Protein 8P5P (pdb70)

GO terms:
  GO:0000421 autophagosome membrane (C, IDA)
  GO:0005765 lysosomal membrane (C, IDA)
  GO:0032266 phosphatidylinositol-3-phosphate binding (F, IDA)
  GO:0006914 autophagy (P, IDA)
  GO:0097352 autophagosome maturation (P, IMP)
  GO:0005515 protein binding (F, IPI)
  GO:0016236 macroautophagy (P, IMP)
  GO:1901096 regulation of autophagosome maturation (P, IMP)
  GO:0031901 early endosome membrane (C, IDA)
  GO:0016236 macroautophagy (P, IDA)

Nearest PDB structures (foldseek):
  8p5p-assembly1_A  TM=9.972E-01  e=8.995E-19  Homo sapiens
  9b8k-assembly1_A  TM=7.279E-01  e=6.181E-04  Homo sapiens
  8p5p-assembly1_A  TM=9.980E-01  e=1.252E-18  Homo sapiens
  9b8k-assembly1_A  TM=7.223E-01  e=2.534E-04  Homo sapiens
  8p5p-assembly1_A  TM=1.010E+00  e=4.997E-20  Homo sapiens

B-factor: mean 37.63, std 16.13, range [12.08, 121.09]

Sequence (306 aa):
PIRRREEAYENQRWNPMGGFCELLLSDRWGWSDVSGLQHRPLDRVALPSPHWEWESDWYVDENFGGEPTEKGGWTYAIDFPATYTKDWNSCVRRRWIRYRRYKRRREEAYENQRWNPMGGFCELLLSDRWGWSDVSGLQHRPLDRVALPSPHWEWESDWYVDENFGGEPTEKGGWTYAIDFPATYTKDWNSCVRRRWIRYRRYKPIRRREEAYENQRWNPMGGFCELLLSDRWGWSDVSGLQHRPLDRVALPSPHWEWESDWYVDENFGGEPTEKGGWTYAIDFPATYTKDWNSCVRRRWIRYRRY

Solvent-accessible surface area: 19007 Å² total

Radius of gyration: 24.12 Å; Cα contacts (8 Å, |Δi|>4): 636; chains: 3; bounding box: 84×48×49 Å

Foldseek 3Di:
DDKDKDDKKQKFFQDVPPGTDQDDPPFAHRIADLVSPGHCDPVPPDDPDPQKDWPDGKDWDQDDPHGGAPPPAKWFDLGSVGDTDSDVNTGMIMTIMIMMDGD/DDKDDKKQKFFQDPVPGTDQDDPPFAHRIGDLVSPGHCDPVVDDDPDPQKDWPDGKDWDQDDPRGGAPPPAKWFDLGSVDDTHSDVNGGMIMTIMIDMDGD/DAKDKDDKKQKWFQDPPPGTDQDDPPAAHRIADLVSPGHCDVVPDDDPDPVKDWPDRKDWDQDDPHGGAPPPAKWWDLGSVGDTHSDVRTGMIMTIMTMMDD

Structure (mmCIF, N/CA/C/O backbone):
data_8P5P
#
_entry.id   8P5P
#
_cell.length_a   75.715
_cell.length_b   75.715
_cell.length_c   122.855
_cell.angle_alpha   90.00
_cell.angle_beta   90.00
_cell.angle_gamma   120.00
#
_symmetry.space_group_name_H-M   'P 65'
#
loop_
_entity.id
_entity.type
_entity.pdbx_description
1 polymer 'Tectonin beta-propeller repeat-containing protein 1'
2 non-polymer GLYCEROL
3 water water
#
loop_
_atom_site.group_PDB
_atom_site.id
_atom_site.type_symbol
_atom_site.label_atom_id
_atom_site.label_alt_id
_atom_site.label_comp_id
_atom_site.label_asym_id
_atom_site.label_entity_id
_atom_site.label_seq_id
_atom_site.pdbx_PDB_ins_code
_atom_site.Cartn_x
_atom_site.Cartn_y
_atom_site.Cartn_z
_atom_site.occupancy
_atom_site.B_iso_or_equiv
_atom_site.auth_seq_id
_atom_site.auth_comp_id
_atom_site.auth_asym_id
_atom_site.auth_atom_id
_atom_site.pdbx_PDB_model_num
ATOM 1 N N . PRO A 1 7 ? -4.353 60.786 37.027 1.00 57.29 64 PRO A N 1
ATOM 2 C CA . PRO A 1 7 ? -4.425 61.450 35.714 1.00 51.98 64 PRO A CA 1
ATOM 3 C C . PRO A 1 7 ? -4.977 60.535 34.632 1.00 46.85 64 PRO A C 1
ATOM 4 O O . PRO A 1 7 ? -4.430 59.456 34.429 1.00 44.82 64 PRO A O 1
ATOM 15 N N . ILE A 1 8 ? -6.039 60.954 33.949 1.00 48.12 65 ILE A N 1
ATOM 16 C CA . ILE A 1 8 ? -6.652 60.148 32.895 1.00 39.63 65 ILE A CA 1
ATOM 17 C C . ILE A 1 8 ? -5.928 60.428 31.581 1.00 35.10 65 ILE A C 1
ATOM 18 O O . ILE A 1 8 ? -5.910 61.570 31.097 1.00 37.86 65 ILE A O 1
ATOM 34 N N . ARG A 1 9 ? -5.370 59.378 30.983 1.00 35.58 66 ARG A N 1
ATOM 35 C CA . ARG A 1 9 ? -4.486 59.496 29.832 1.00 37.25 66 ARG A CA 1
ATOM 36 C C . ARG A 1 9 ? -4.856 58.436 28.814 1.00 32.61 66 ARG A C 1
ATOM 37 O O . ARG A 1 9 ? -5.270 57.331 29.173 1.00 35.42 66 ARG A O 1
ATOM 58 N N . ARG A 1 10 ? -4.737 58.777 27.532 1.00 26.93 67 ARG A N 1
ATOM 59 C CA . ARG A 1 10 ? -5.108 57.870 26.426 1.00 29.19 67 ARG A CA 1
ATOM 60 C C . ARG A 1 10 ? -4.053 58.023 25.335 1.00 29.27 67 ARG A C 1
ATOM 61 O O . ARG A 1 10 ? -3.781 59.122 24.979 1.00 28.69 67 ARG A O 1
ATOM 82 N N . ARG A 1 11 ? -3.505 56.943 24.829 1.00 22.64 68 ARG A N 1
ATOM 83 C CA . ARG A 1 11 ? -2.487 56.976 23.804 1.00 27.14 68 ARG A CA 1
ATOM 84 C C . ARG A 1 11 ? -3.141 56.775 22.455 1.00 27.46 68 ARG A C 1
ATOM 85 O O . ARG A 1 11 ? -3.936 55.849 22.284 1.00 26.41 68 ARG A O 1
ATOM 106 N N . GLU A 1 12 ? -2.826 57.655 21.515 1.00 24.36 69 GLU A N 1
ATOM 107 C CA . GLU A 1 12 ? -3.243 57.510 20.130 1.00 24.01 69 GLU A CA 1
ATOM 108 C C . GLU A 1 12 ? -2.056 56.935 19.362 1.00 27.06 69 GLU A C 1
ATOM 109 O O . GLU A 1 12 ? -0.904 57.206 19.702 1.00 23.62 69 GLU A O 1
ATOM 121 N N . GLU A 1 13 ? -2.333 56.149 18.322 1.00 21.71 70 GLU A N 1
ATOM 122 C CA . GLU A 1 13 ? -1.263 55.654 17.464 1.00 25.62 70 GLU A CA 1
ATOM 123 C C . GLU A 1 13 ? -1.691 55.726 16.003 1.00 24.56 70 GLU A C 1
ATOM 124 O O . GLU A 1 13 ? -2.884 55.771 15.667 1.00 22.94 70 GLU A O 1
ATOM 136 N N . ALA A 1 14 ? -0.677 55.750 15.143 1.00 21.85 71 ALA A N 1
ATOM 137 C CA . ALA A 1 14 ? -0.830 55.855 13.699 1.00 22.91 71 ALA A CA 1
ATOM 138 C C . ALA A 1 14 ? 0.396 55.218 13.066 1.00 24.67 71 ALA A C 1
ATOM 139 O O . ALA A 1 14 ? 1.511 55.401 13.564 1.00 28.23 71 ALA A O 1
ATOM 146 N N . TYR A 1 15 ? 0.196 54.474 11.974 1.00 20.97 72 TYR A N 1
ATOM 147 C CA . TYR A 1 15 ? 1.298 53.823 11.273 1.00 20.95 72 TYR A CA 1
ATOM 148 C C . TYR A 1 15 ? 1.619 54.576 9.991 1.00 21.29 72 TYR A C 1
ATOM 149 O O . TYR A 1 15 ? 0.721 54.950 9.239 1.00 20.32 72 TYR A O 1
ATOM 167 N N . GLU A 1 16 ? 2.914 54.768 9.748 1.00 21.31 73 GLU A N 1
ATOM 168 C CA . GLU A 1 16 ? 3.455 55.274 8.495 1.00 22.16 73 GLU A CA 1
ATOM 169 C C . GLU A 1 16 ? 3.942 54.084 7.667 1.00 21.20 73 GLU A C 1
ATOM 170 O O . GLU A 1 16 ? 4.878 53.397 8.085 1.00 21.97 73 GLU A O 1
ATOM 182 N N . ASN A 1 17 ? 3.327 53.858 6.501 1.00 21.45 74 ASN A N 1
ATOM 183 C CA . ASN A 1 17 ? 3.546 52.667 5.671 1.00 24.56 74 ASN A CA 1
ATOM 184 C C 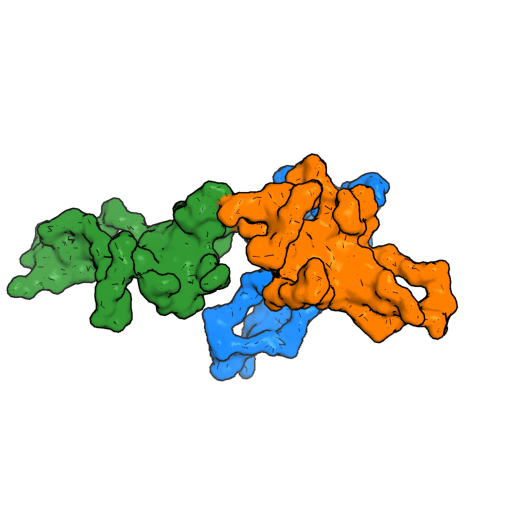. ASN A 1 17 ? 4.301 53.034 4.392 1.00 22.91 74 ASN A C 1
ATOM 185 O O . ASN A 1 17 ? 3.989 54.031 3.752 1.00 22.30 74 ASN A O 1
ATOM 196 N N . GLN A 1 18 ? 5.311 52.249 4.043 1.00 21.04 75 GLN A N 1
ATOM 197 C CA . GLN A 1 18 ? 6.120 52.483 2.851 1.00 22.16 75 GLN A CA 1
ATOM 198 C C . GLN A 1 18 ? 6.367 51.172 2.105 1.00 25.24 75 GLN A C 1
ATOM 199 O O . GLN A 1 18 ? 6.355 50.093 2.697 1.00 23.34 75 GLN A O 1
ATOM 213 N N . ARG A 1 19 ? 6.628 51.298 0.797 1.00 25.79 76 ARG A N 1
ATOM 214 C CA . ARG A 1 19 ? 6.922 50.190 -0.100 1.00 25.56 76 ARG A CA 1
ATOM 215 C C . ARG A 1 19 ? 8.180 50.533 -0.886 1.00 28.08 76 ARG A C 1
ATOM 216 O O . ARG A 1 19 ? 8.408 51.694 -1.244 1.00 27.76 76 ARG A O 1
ATOM 237 N N . TRP A 1 20 ? 8.984 49.512 -1.157 1.00 28.59 77 TRP A N 1
ATOM 238 C CA . TRP A 1 20 ? 10.211 49.691 -1.923 1.00 33.60 77 TRP A CA 1
ATOM 239 C C . TRP A 1 20 ? 9.901 49.781 -3.415 1.00 35.45 77 TRP A C 1
ATOM 240 O O . TRP A 1 20 ? 9.061 49.040 -3.951 1.00 33.63 77 TRP A O 1
ATOM 261 N N . ASN A 1 21 ? 10.626 50.679 -4.080 1.00 38.25 78 ASN A N 1
ATOM 262 C CA . ASN A 1 21 ? 10.480 51.080 -5.473 1.00 40.46 78 ASN A CA 1
ATOM 263 C C . ASN A 1 21 ? 11.899 51.213 -6.018 1.00 39.48 78 ASN A C 1
ATOM 264 O O . ASN A 1 21 ? 12.772 51.743 -5.315 1.00 39.54 78 ASN A O 1
ATOM 275 N N . PRO A 1 22 ? 12.198 50.693 -7.214 1.00 42.60 79 PRO A N 1
ATOM 276 C CA . PRO A 1 22 ? 13.587 50.760 -7.686 1.00 43.76 79 PRO A CA 1
ATOM 277 C C . PRO A 1 22 ? 14.118 52.172 -7.703 1.00 47.06 79 PRO A C 1
ATOM 278 O O . PRO A 1 22 ? 15.306 52.382 -7.462 1.00 44.92 79 PRO A O 1
ATOM 289 N N . MET A 1 23 ? 13.243 53.157 -7.902 1.00 46.08 80 MET A N 1
ATOM 290 C CA . MET A 1 23 ? 13.644 54.553 -7.978 1.00 60.37 80 MET A CA 1
ATOM 291 C C . MET A 1 23 ? 13.699 55.234 -6.613 1.00 55.18 80 MET A C 1
ATOM 292 O O . MET A 1 23 ? 14.673 55.927 -6.293 1.00 62.07 80 MET A O 1
ATOM 306 N N . GLY A 1 24 ? 12.658 55.077 -5.822 1.00 41.27 81 GLY A N 1
ATOM 307 C CA . GLY A 1 24 ? 12.573 55.766 -4.559 1.00 44.51 81 GLY A CA 1
ATOM 308 C C . GLY A 1 24 ? 13.084 55.020 -3.354 1.00 43.67 81 GLY A C 1
ATOM 309 O O . GLY A 1 24 ? 13.055 55.593 -2.268 1.00 39.04 81 GLY A O 1
ATOM 313 N N . GLY A 1 25 ? 13.573 53.785 -3.490 1.00 37.93 82 GLY A N 1
ATOM 314 C CA . GLY A 1 25 ? 13.783 53.048 -2.262 1.00 37.45 82 GLY A CA 1
ATOM 315 C C . GLY A 1 25 ? 12.458 52.835 -1.541 1.00 35.43 82 GLY A C 1
ATOM 316 O O . GLY A 1 25 ? 11.381 52.794 -2.154 1.00 34.60 82 GLY A O 1
ATOM 320 N N . PHE A 1 26 ? 12.523 52.697 -0.213 1.00 31.58 83 PHE A N 1
ATOM 321 C CA . PHE A 1 26 ? 11.302 52.671 0.584 1.00 29.22 83 PHE A CA 1
ATOM 322 C C . PHE A 1 26 ? 10.705 54.074 0.561 1.00 28.63 83 PHE A C 1
ATOM 323 O O . PHE A 1 26 ? 11.399 55.053 0.849 1.00 31.76 83 PHE A O 1
ATOM 340 N N . CYS A 1 27 ? 9.455 54.197 0.146 1.00 27.60 84 CYS A N 1
ATOM 341 C CA . CYS A 1 27 ? 8.946 55.535 -0.118 1.00 27.69 84 CYS A CA 1
ATOM 342 C C . CYS A 1 27 ? 7.433 55.480 -0.124 1.00 27.07 84 CYS A C 1
ATOM 343 O O . CYS A 1 27 ? 6.823 54.452 0.205 1.00 26.28 84 CYS A O 1
ATOM 351 N N . GLU A 1 28 ? 6.833 56.602 -0.504 1.00 29.52 85 GLU A N 1
ATOM 352 C CA . GLU A 1 28 ? 5.411 56.823 -0.311 1.00 32.29 85 GLU A CA 1
ATOM 353 C C . GLU A 1 28 ? 4.609 56.339 -1.511 1.00 33.65 85 GLU A C 1
ATOM 354 O O . GLU A 1 28 ? 3.399 56.394 -1.485 1.00 31.26 85 GLU A O 1
ATOM 393 N N . LEU A 1 30 ? 2.770 53.704 -3.286 1.00 33.96 87 LEU A N 1
ATOM 394 C CA . LEU A 1 30 ? 2.222 52.404 -2.931 1.00 32.37 87 LEU A CA 1
ATOM 395 C C . LEU A 1 30 ? 1.366 51.859 -4.064 1.00 37.51 87 LEU A C 1
ATOM 396 O O . LEU A 1 30 ? 0.978 52.586 -4.980 1.00 43.75 87 LEU A O 1
ATOM 412 N N . LEU A 1 31 ? 1.080 50.566 -3.980 1.00 30.01 88 LEU A N 1
ATOM 413 C CA . LEU A 1 31 ? 0.230 49.918 -4.963 1.00 36.48 88 LEU A CA 1
ATOM 414 C C . LEU A 1 31 ? -1.216 50.328 -4.762 1.00 34.44 88 LEU A C 1
ATOM 415 O O . LEU A 1 31 ? -1.643 50.653 -3.656 1.00 34.04 88 LEU A O 1
ATOM 431 N N . LEU A 1 32 ? -1.983 50.311 -5.851 1.00 42.52 89 LEU A N 1
ATOM 432 C CA . LEU A 1 32 ? -3.398 50.639 -5.723 1.00 41.46 89 LEU A CA 1
ATOM 433 C C . LEU A 1 32 ? -4.107 49.669 -4.786 1.00 34.41 89 LEU A C 1
ATOM 434 O O . LEU A 1 32 ? -5.074 50.047 -4.134 1.00 34.75 89 LEU A O 1
ATOM 450 N N . SER A 1 33 ? -3.614 48.442 -4.663 1.00 36.54 90 SER A N 1
ATOM 451 C CA . SER A 1 33 ? -4.173 47.472 -3.726 1.00 37.11 90 SER A CA 1
ATOM 452 C C . SER A 1 33 ? -3.721 47.657 -2.273 1.00 38.85 90 SER A C 1
ATOM 453 O O . SER A 1 33 ? -4.277 46.990 -1.393 1.00 33.46 90 SER A O 1
ATOM 461 N N . ASP A 1 34 ? -2.731 48.510 -1.996 1.00 31.28 91 ASP A N 1
ATOM 462 C CA . ASP A 1 34 ? -2.180 48.678 -0.656 1.00 24.88 91 ASP A CA 1
ATOM 463 C C . ASP A 1 34 ? -3.089 49.513 0.241 1.00 29.76 91 ASP A C 1
ATOM 464 O O . ASP A 1 34 ? -3.897 50.316 -0.228 1.00 25.74 91 ASP A O 1
ATOM 473 N N . ARG A 1 35 ? -2.878 49.363 1.552 1.00 26.56 92 ARG A N 1
ATOM 474 C CA . ARG A 1 35 ? -3.484 50.202 2.571 1.00 25.96 92 ARG A CA 1
ATOM 475 C C . ARG A 1 35 ? -3.031 51.657 2.414 1.00 24.76 92 ARG A C 1
ATOM 476 O O . ARG A 1 35 ? -2.111 51.959 1.673 1.00 21.10 92 ARG A O 1
ATOM 497 N N . TRP A 1 36 ? -3.666 52.540 3.189 1.00 22.16 93 TRP A N 1
ATOM 498 C CA . TRP A 1 36 ? -3.293 53.946 3.238 1.00 24.09 93 TRP A CA 1
ATOM 499 C C . TRP A 1 36 ? -1.834 54.113 3.650 1.00 20.99 93 TRP A C 1
ATOM 500 O O . TRP A 1 36 ? -1.315 53.356 4.470 1.00 22.95 93 TRP A O 1
ATOM 521 N N . GLY A 1 37 ? -1.192 55.162 3.114 1.00 21.06 94 GLY A N 1
ATOM 522 C CA . GLY A 1 37 ? 0.142 55.510 3.570 1.00 25.68 94 GLY A CA 1
ATOM 523 C C . GLY A 1 37 ? 0.186 55.894 5.040 1.00 23.48 94 GLY A C 1
ATOM 524 O O . GLY A 1 37 ? 1.228 55.740 5.692 1.00 21.63 94 GLY A O 1
ATOM 528 N N . TRP A 1 38 ? -0.924 56.412 5.579 1.00 20.95 95 TRP A N 1
ATOM 529 C CA . TRP A 1 38 ? -1.081 56.666 7.013 1.00 18.96 95 TRP A CA 1
ATOM 530 C C . TRP A 1 38 ? -2.323 55.931 7.503 1.00 21.66 95 TRP A C 1
ATOM 531 O O . TRP A 1 38 ? -3.429 56.277 7.096 1.00 19.24 95 TRP A O 1
ATOM 552 N N . SER A 1 39 ? -2.149 54.941 8.393 1.00 20.39 96 SER A N 1
ATOM 553 C CA . SER A 1 39 ? -3.234 54.027 8.739 1.00 17.84 96 SER A CA 1
ATOM 554 C C . SER A 1 39 ? -3.141 53.594 10.200 1.00 18.74 96 SER A C 1
ATOM 555 O O . SER A 1 39 ? -2.218 53.965 10.938 1.00 20.56 96 SER A O 1
ATOM 563 N N . ASP A 1 40 ? -4.132 52.814 10.615 1.00 20.64 97 ASP A N 1
ATOM 564 C CA . ASP A 1 40 ? -4.067 52.029 11.835 1.00 21.11 97 ASP A CA 1
ATOM 565 C C . ASP A 1 40 ? -3.231 50.783 11.584 1.00 21.16 97 ASP A C 1
ATOM 566 O O . ASP A 1 40 ? -2.683 50.585 10.497 1.00 21.67 97 ASP A O 1
ATOM 575 N N . VAL A 1 41 ? -3.152 49.912 12.596 1.00 22.23 98 VAL A N 1
ATOM 576 C CA . VAL A 1 41 ? -2.326 48.713 12.468 1.00 23.44 98 VAL A CA 1
ATOM 577 C C . VAL A 1 41 ? -2.906 47.760 11.428 1.00 24.75 98 VAL A C 1
ATOM 578 O O . VAL A 1 41 ? -2.161 47.009 10.783 1.00 25.71 98 VAL A O 1
ATOM 591 N N . SER A 1 42 ? -4.231 47.765 11.235 1.00 23.53 99 SER A N 1
ATOM 592 C CA . SER A 1 42 ? -4.839 46.888 10.240 1.00 24.59 99 SER A CA 1
ATOM 593 C C . SER A 1 42 ? -4.691 47.392 8.804 1.00 22.78 99 SER A C 1
ATOM 594 O O . SER A 1 42 ? -4.876 46.593 7.867 1.00 22.41 99 SER A O 1
ATOM 602 N N . GLY A 1 43 ? -4.417 48.688 8.617 1.00 21.35 100 GLY A N 1
ATOM 603 C CA . GLY A 1 43 ? -4.403 49.315 7.298 1.00 23.31 100 GLY A CA 1
ATOM 604 C C . GLY A 1 43 ? -5.750 49.825 6.808 1.00 27.17 100 GLY A C 1
ATOM 605 O O . GLY A 1 43 ? -5.795 50.628 5.845 1.00 25.47 100 GLY A O 1
ATOM 609 N N . LEU A 1 44 ? -6.844 49.415 7.459 1.00 24.57 101 LEU A N 1
ATOM 610 C CA . LEU A 1 44 ? -8.189 49.715 6.975 1.00 29.66 101 LEU A CA 1
ATOM 611 C C . LEU A 1 44 ? -8.630 51.149 7.289 1.00 28.82 101 LEU A C 1
ATOM 612 O O . LEU A 1 44 ? -9.481 51.706 6.578 1.00 30.74 101 LEU A O 1
ATOM 628 N N . GLN A 1 45 ? -8.089 51.749 8.341 1.00 24.97 102 GLN A N 1
ATOM 629 C CA . GLN A 1 45 ? -8.494 53.080 8.795 1.00 22.40 102 GLN A CA 1
ATOM 630 C C . GLN A 1 45 ? -7.461 54.118 8.376 1.00 23.27 102 GLN A C 1
ATOM 631 O O . GLN A 1 45 ? -6.262 53.904 8.551 1.00 20.52 102 GLN A O 1
ATOM 645 N N . HIS A 1 46 ? -7.925 55.250 7.850 1.00 23.50 103 HIS A N 1
ATOM 646 C CA . HIS A 1 46 ? -7.013 56.311 7.441 1.00 27.39 103 HIS A CA 1
ATOM 647 C C . HIS A 1 46 ? -6.641 57.140 8.658 1.00 22.13 103 HIS A C 1
ATOM 648 O O . HIS A 1 46 ? -7.522 57.595 9.387 1.00 25.33 103 HIS A O 1
ATOM 663 N N . ARG A 1 47 ? -5.335 57.339 8.892 1.00 21.12 104 ARG A N 1
ATOM 664 C CA . ARG A 1 47 ? -4.865 58.009 10.110 1.00 22.26 104 ARG A CA 1
ATOM 665 C C . ARG A 1 47 ? -3.770 59.028 9.828 1.00 20.87 104 ARG A C 1
ATOM 666 O O . ARG A 1 47 ? -2.668 58.961 10.388 1.00 20.85 104 ARG A O 1
ATOM 687 N N . PRO A 1 48 ? -4.050 60.010 8.988 1.00 24.51 105 PRO A N 1
ATOM 688 C CA . PRO A 1 48 ? -3.130 61.142 8.869 1.00 29.84 105 PRO A CA 1
ATOM 689 C C . PRO A 1 48 ? -2.988 61.842 10.216 1.00 27.58 105 PRO A C 1
ATOM 690 O O . PRO A 1 48 ? -3.978 62.100 10.894 1.00 30.47 105 PRO A O 1
ATOM 701 N N . LEU A 1 49 ? -1.730 62.107 10.611 1.00 25.70 106 LEU A N 1
ATOM 702 C CA . LEU A 1 49 ? -1.433 62.571 11.965 1.00 27.33 106 LEU A CA 1
ATOM 703 C C . LEU A 1 49 ? -2.167 63.869 12.299 1.00 33.40 106 LEU A C 1
ATOM 704 O O . LEU A 1 49 ? -2.731 64.015 13.389 1.00 28.22 106 LEU A O 1
ATOM 720 N N . ASP A 1 50 ? -2.111 64.839 11.388 1.00 25.15 107 ASP A N 1
ATOM 721 C CA . ASP A 1 50 ? -2.689 66.166 11.620 1.00 32.65 107 ASP A CA 1
ATOM 722 C C . ASP A 1 50 ? -4.210 66.153 11.720 1.00 36.87 107 ASP A C 1
ATOM 723 O O . ASP A 1 50 ? -4.811 67.195 12.031 1.00 34.84 107 ASP A O 1
ATOM 732 N N . ARG A 1 51 ? -4.860 65.022 11.465 1.00 31.78 108 ARG A N 1
ATOM 733 C CA . ARG A 1 51 ? -6.314 64.976 11.508 1.00 33.31 108 ARG A CA 1
ATOM 734 C C . ARG A 1 51 ? -6.857 64.095 12.624 1.00 34.77 108 ARG A C 1
ATOM 735 O O . ARG A 1 51 ? -8.082 63.958 12.747 1.00 32.41 108 ARG A O 1
ATOM 756 N N . VAL A 1 52 ? -5.995 63.496 13.446 1.00 24.03 109 VAL A N 1
ATOM 757 C CA . VAL A 1 52 ? -6.458 62.846 14.669 1.00 24.22 109 VAL A CA 1
ATOM 758 C C . VAL A 1 52 ? -6.829 63.939 15.664 1.00 28.25 109 VAL A C 1
ATOM 759 O O . VAL A 1 52 ? -5.953 64.631 16.187 1.00 24.25 109 VAL A O 1
ATOM 772 N N . ALA A 1 53 ? -8.118 64.089 15.940 1.00 24.66 110 ALA A N 1
ATOM 773 C CA . ALA A 1 53 ? -8.577 65.189 16.772 1.00 28.58 110 ALA A CA 1
ATOM 774 C C . ALA A 1 53 ? -8.672 64.780 18.233 1.00 25.52 110 ALA A C 1
ATOM 775 O O . ALA A 1 53 ? -8.850 63.611 18.563 1.00 32.09 110 ALA A O 1
ATOM 782 N N . LEU A 1 54 ? -8.597 65.777 19.109 1.00 24.56 111 LEU A N 1
ATOM 783 C CA . LEU A 1 54 ? -8.967 65.575 20.494 1.00 26.95 111 LEU A CA 1
ATOM 784 C C . LEU A 1 54 ? -10.477 65.347 20.582 1.00 29.80 111 LEU A C 1
ATOM 785 O O . LEU A 1 54 ? -11.241 65.955 19.815 1.00 31.34 111 LEU A O 1
ATOM 801 N N . PRO A 1 55 ? -10.943 64.457 21.473 1.00 28.78 112 PRO A N 1
ATOM 802 C CA . PRO A 1 55 ? -12.403 64.232 21.569 1.00 30.36 112 PRO A CA 1
ATOM 803 C C . PRO A 1 55 ? -13.192 65.477 21.911 1.00 34.84 112 PRO A C 1
ATOM 804 O O . PRO A 1 55 ? -14.366 65.582 21.522 1.00 34.48 112 PRO A O 1
ATOM 815 N N . SER A 1 56 ? -12.609 66.391 22.681 1.00 27.62 113 SER A N 1
ATOM 816 C CA . SER A 1 56 ? -13.297 67.571 23.183 1.00 29.57 113 SER A CA 1
ATOM 817 C C . SER A 1 56 ? -12.257 68.557 23.686 1.00 29.76 113 SER A C 1
ATOM 818 O O . SER A 1 56 ? -11.077 68.205 23.825 1.00 29.04 113 SER A O 1
ATOM 826 N N . PRO A 1 57 ? -12.661 69.797 23.986 1.00 37.07 114 PRO A N 1
ATOM 827 C CA . PRO A 1 57 ? -11.731 70.774 24.576 1.00 37.57 114 PRO A CA 1
ATOM 828 C C . PRO A 1 57 ? -11.274 70.438 25.990 1.00 39.16 114 PRO A C 1
ATOM 829 O O . PRO A 1 57 ? -10.436 71.163 26.542 1.00 36.01 114 PRO A O 1
ATOM 840 N N . HIS A 1 58 ? -11.800 69.380 26.608 1.00 34.00 115 HIS A N 1
ATOM 841 C CA . HIS A 1 58 ? -11.313 68.958 27.917 1.00 41.54 115 HIS A CA 1
ATOM 842 C C . HIS A 1 58 ? -10.054 68.114 27.828 1.00 37.70 115 HIS A C 1
ATOM 843 O O . HIS A 1 58 ? -9.481 67.762 28.867 1.00 42.45 115 HIS A O 1
ATOM 857 N N . TRP A 1 59 ? -9.622 67.785 26.622 1.00 31.44 116 TRP A N 1
ATOM 858 C CA . TRP A 1 59 ? -8.387 67.044 26.408 1.00 27.87 116 TRP A CA 1
ATOM 859 C C . TRP A 1 59 ? -7.312 67.986 25.885 1.00 32.49 116 TRP A C 1
ATOM 860 O O . TRP A 1 59 ? -7.608 68.987 25.230 1.00 28.19 116 TRP A O 1
ATOM 881 N N . GLU A 1 60 ? -6.063 67.659 26.184 1.00 27.54 117 GLU A N 1
ATOM 882 C CA . GLU A 1 60 ? -4.922 68.326 25.568 1.00 27.13 117 GLU A CA 1
ATOM 883 C C . GLU A 1 60 ? -3.858 67.275 25.268 1.00 26.02 117 GLU A C 1
ATOM 884 O O . GLU A 1 60 ? -3.808 66.212 25.890 1.00 26.11 117 GLU A O 1
ATOM 896 N N . TRP A 1 61 ? -3.013 67.572 24.292 1.00 26.89 118 TRP A N 1
ATOM 897 C CA . TRP A 1 61 ? -1.913 66.690 23.956 1.00 24.46 118 TRP A CA 1
ATOM 898 C C . TRP A 1 61 ? -0.760 66.897 24.924 1.00 26.59 118 TRP A C 1
ATOM 899 O O . TRP A 1 61 ? -0.460 68.037 25.313 1.00 27.16 118 TRP A O 1
ATOM 920 N N . GLU A 1 62 ? -0.075 65.794 25.277 1.00 26.47 119 GLU A N 1
ATOM 921 C CA . GLU A 1 62 ? 1.096 65.886 26.145 1.00 30.06 119 GLU A CA 1
ATOM 922 C C . GLU A 1 62 ? 2.366 66.248 25.393 1.00 27.66 119 GLU A C 1
ATOM 923 O O . GLU A 1 62 ? 3.323 66.687 26.017 1.00 30.43 119 GLU A O 1
ATOM 935 N N . SER A 1 63 ? 2.398 66.087 24.083 1.00 27.97 120 SER A N 1
ATOM 936 C CA . SER A 1 63 ? 3.576 66.399 23.283 1.00 28.00 120 SER A CA 1
ATOM 937 C C . SER A 1 63 ? 3.125 66.358 21.832 1.00 28.84 120 SER A C 1
ATOM 938 O O . SER A 1 63 ? 1.955 66.091 21.541 1.00 26.06 120 SER A O 1
ATOM 946 N N . ASP A 1 64 ? 4.059 66.600 20.917 1.00 26.96 121 ASP A N 1
ATOM 947 C CA . ASP A 1 64 ? 3.786 66.266 19.529 1.00 26.33 121 ASP A CA 1
ATOM 948 C C . ASP A 1 64 ? 3.909 64.754 19.313 1.00 27.26 121 ASP A C 1
ATOM 949 O O . ASP A 1 64 ? 4.411 64.014 20.162 1.00 22.98 121 ASP A O 1
ATOM 958 N N . TRP A 1 65 ? 3.426 64.293 18.158 1.00 24.65 122 TRP A N 1
ATOM 959 C CA . TRP A 1 65 ? 3.646 62.906 17.744 1.00 22.90 122 TRP A CA 1
ATOM 960 C C . TRP A 1 65 ? 5.118 62.523 17.812 1.00 23.15 122 TRP A C 1
ATOM 961 O O . TRP A 1 65 ? 5.989 63.332 17.503 1.00 22.87 122 TRP A O 1
ATOM 982 N N . TYR A 1 66 ? 5.402 61.270 18.173 1.00 21.55 123 TYR A N 1
ATOM 983 C CA . TYR A 1 66 ? 6.777 60.779 18.116 1.00 24.35 123 TYR A CA 1
ATOM 984 C C . TYR A 1 66 ? 6.773 59.288 17.791 1.00 24.10 123 TYR A C 1
ATOM 985 O O . TYR A 1 66 ? 5.807 58.581 18.066 1.00 23.12 123 TYR A O 1
ATOM 1003 N N . VAL A 1 67 ? 7.875 58.795 17.236 1.00 27.05 124 VAL A N 1
ATOM 1004 C CA . VAL A 1 67 ? 7.938 57.372 16.883 1.00 25.90 124 VAL A CA 1
ATOM 1005 C C . VAL A 1 67 ? 8.141 56.511 18.124 1.00 37.84 124 VAL A C 1
ATOM 1006 O O . VAL A 1 67 ? 9.022 56.775 18.949 1.00 32.47 124 VAL A O 1
ATOM 1019 N N . ASP A 1 68 ? 7.334 55.455 18.241 1.00 25.52 125 ASP A N 1
ATOM 1020 C CA . ASP A 1 68 ? 7.530 54.397 19.235 1.00 29.90 125 ASP A CA 1
ATOM 1021 C C . ASP A 1 68 ? 8.598 53.446 18.703 1.00 32.50 125 ASP A C 1
ATOM 1022 O O . ASP A 1 68 ? 8.324 52.597 17.856 1.00 28.86 125 ASP A O 1
ATOM 1031 N N . GLU A 1 69 ? 9.829 53.581 19.198 1.00 29.71 126 GLU A N 1
ATOM 1032 C CA . GLU A 1 69 ? 10.934 52.761 18.714 1.00 39.53 126 GLU A CA 1
ATOM 1033 C C . GLU A 1 69 ? 10.967 51.424 19.435 1.00 33.69 126 GLU A C 1
ATOM 1034 O O . GLU A 1 69 ? 11.994 50.991 19.954 1.00 37.05 126 GLU A O 1
ATOM 1046 N N . ASN A 1 70 ? 9.835 50.752 19.444 1.00 40.46 127 ASN A N 1
ATOM 1047 C CA . ASN A 1 70 ? 9.719 49.470 20.104 1.00 45.18 127 ASN A CA 1
ATOM 1048 C C . ASN A 1 70 ? 8.860 48.568 19.252 1.00 37.66 127 ASN A C 1
ATOM 1049 O O . ASN A 1 70 ? 7.936 49.023 18.568 1.00 34.99 127 ASN A O 1
ATOM 1060 N N . PHE A 1 71 ? 9.183 47.288 19.307 1.00 37.88 128 PHE A N 1
ATOM 1061 C CA . PHE A 1 71 ? 8.476 46.284 18.525 1.00 41.27 128 PHE A CA 1
ATOM 1062 C C . PHE A 1 71 ? 8.702 44.937 19.188 1.00 41.07 128 PHE A C 1
ATOM 1063 O O . PHE A 1 71 ? 9.854 44.532 19.405 1.00 45.73 128 PHE A O 1
ATOM 1080 N N . GLY A 1 72 ? 7.607 44.273 19.542 1.00 41.93 129 GLY A N 1
ATOM 1081 C CA . GLY A 1 72 ? 7.678 42.954 20.150 1.00 45.12 129 GLY A CA 1
ATOM 1082 C C . GLY A 1 72 ? 8.367 42.931 21.496 1.00 45.83 129 GLY A C 1
ATOM 1083 O O . GLY A 1 72 ? 9.075 41.970 21.809 1.00 49.65 129 GLY A O 1
ATOM 1087 N N . GLY A 1 73 ? 8.182 43.967 22.305 1.00 49.45 130 GLY A N 1
ATOM 1088 C CA . GLY A 1 73 ? 8.758 43.926 23.630 1.00 52.01 130 GLY A CA 1
ATOM 1089 C C . GLY A 1 73 ? 10.235 44.199 23.671 1.00 53.12 130 GLY A C 1
ATOM 1090 O O . GLY A 1 73 ? 10.875 43.921 24.692 1.00 64.65 130 GLY A O 1
ATOM 1094 N N . GLU A 1 74 ? 10.798 44.742 22.590 1.00 50.94 131 GLU A N 1
ATOM 1095 C CA . GLU A 1 74 ? 12.195 45.134 22.536 1.00 48.17 131 GLU A CA 1
ATOM 1096 C C . GLU A 1 74 ? 12.355 46.373 21.679 1.00 42.23 131 GLU A C 1
ATOM 1097 O O . GLU A 1 74 ? 11.539 46.628 20.781 1.00 45.46 131 GLU A O 1
ATOM 1109 N N . PRO A 1 75 ? 13.398 47.165 21.910 1.00 44.72 132 PRO A N 1
ATOM 1110 C CA . PRO A 1 75 ? 13.672 48.314 21.052 1.00 46.90 132 PRO A CA 1
ATOM 1111 C C . PRO A 1 75 ? 13.732 47.910 19.584 1.00 52.63 132 PRO A C 1
ATOM 1112 O O . PRO A 1 75 ? 14.091 46.780 19.246 1.00 41.58 132 PRO A O 1
ATOM 1123 N N . THR A 1 76 ? 13.390 48.857 18.710 1.00 40.29 133 THR A N 1
ATOM 1124 C CA . THR A 1 76 ? 13.662 48.735 17.289 1.00 39.32 133 THR A CA 1
ATOM 1125 C C . THR A 1 76 ? 15.075 49.251 16.998 1.00 41.42 133 THR A C 1
ATOM 1126 O O . THR A 1 76 ? 15.801 49.696 17.888 1.00 40.89 133 THR A O 1
ATOM 1137 N N . GLU A 1 77 ? 15.458 49.230 15.728 1.00 42.10 134 GLU A N 1
ATOM 1138 C CA . GLU A 1 77 ? 16.583 50.048 15.300 1.00 46.93 134 GLU A CA 1
ATOM 1139 C C . GLU A 1 77 ? 16.158 51.522 15.311 1.00 46.34 134 GLU A C 1
ATOM 1140 O O . GLU A 1 77 ? 14.958 51.861 15.374 1.00 41.84 134 GLU A O 1
ATOM 1152 N N . LYS A 1 78 ? 17.145 52.410 15.234 1.00 41.90 135 LYS A N 1
ATOM 1153 C CA . LYS A 1 78 ? 16.833 53.833 15.109 1.00 49.22 135 LYS A CA 1
ATOM 1154 C C . LYS A 1 78 ? 15.923 54.056 13.908 1.00 41.28 135 LYS A C 1
ATOM 1155 O O . LYS A 1 78 ? 16.127 53.467 12.841 1.00 38.09 135 LYS A O 1
ATOM 1174 N N . GLY A 1 79 ? 14.916 54.922 14.090 1.00 33.65 136 GLY A N 1
ATOM 1175 C CA . GLY A 1 79 ? 13.907 55.197 13.097 1.00 32.66 136 GLY A CA 1
ATOM 1176 C C . GLY A 1 79 ? 12.599 54.480 13.352 1.00 30.70 136 GLY A C 1
ATOM 1177 O O . GLY A 1 79 ? 11.560 54.921 12.868 1.00 28.16 136 GLY A O 1
ATOM 1181 N N . GLY A 1 80 ? 12.638 53.358 14.074 1.00 37.50 137 GLY A N 1
ATOM 1182 C CA . GLY A 1 80 ? 11.428 52.669 14.461 1.00 32.19 137 GLY A CA 1
ATOM 1183 C C . GLY A 1 80 ? 10.806 51.799 13.393 1.00 29.35 137 GLY A C 1
ATOM 1184 O O . GLY A 1 80 ? 9.703 51.287 13.621 1.00 26.13 137 GLY A O 1
ATOM 1188 N N . TRP A 1 81 ? 11.487 51.587 12.255 1.00 26.49 138 TRP A N 1
ATOM 1189 C CA . TRP A 1 81 ? 10.923 50.792 11.163 1.00 28.69 138 TRP A CA 1
ATOM 1190 C C . TRP A 1 81 ? 10.938 49.293 11.464 1.00 31.52 138 TRP A C 1
ATOM 1191 O O . TRP A 1 81 ? 11.847 48.769 12.111 1.00 28.22 138 TRP A O 1
ATOM 1212 N N . THR A 1 82 ? 9.923 48.604 10.951 1.00 25.47 139 THR A N 1
ATOM 1213 C CA . THR A 1 82 ? 9.899 47.159 10.892 1.00 29.67 139 THR A CA 1
ATOM 1214 C C . THR A 1 82 ? 9.546 46.763 9.462 1.00 30.19 139 THR A C 1
ATOM 1215 O O . THR A 1 82 ? 8.837 47.495 8.757 1.00 27.49 139 THR A O 1
ATOM 1226 N N . TYR A 1 83 ? 10.070 45.602 9.046 1.00 28.91 140 TYR A N 1
ATOM 1227 C CA . TYR A 1 83 ? 10.143 45.201 7.653 1.00 28.36 140 TYR A CA 1
ATOM 1228 C C . TYR A 1 83 ? 9.376 43.910 7.418 1.00 28.87 140 TYR A C 1
ATOM 1229 O O . TYR A 1 83 ? 9.352 43.015 8.270 1.00 29.97 140 TYR A O 1
ATOM 1247 N N . ALA A 1 84 ? 8.821 43.798 6.221 1.00 28.47 141 ALA A N 1
ATOM 1248 C CA . ALA A 1 84 ? 8.044 42.617 5.883 1.00 35.46 141 ALA A CA 1
ATOM 1249 C C . ALA A 1 84 ? 8.018 42.429 4.374 1.00 32.51 141 ALA A C 1
ATOM 1250 O O . ALA A 1 84 ? 8.291 43.351 3.605 1.00 33.93 141 ALA A O 1
ATOM 1257 N N . ILE A 1 85 ? 7.638 41.217 3.969 1.00 33.80 142 ILE A N 1
ATOM 1258 C CA . ILE A 1 85 ? 7.482 40.886 2.554 1.00 33.16 142 ILE A CA 1
ATOM 1259 C C . ILE A 1 85 ? 6.300 41.638 1.940 1.00 30.74 142 ILE A C 1
ATOM 1260 O O . ILE A 1 85 ? 6.358 42.066 0.782 1.00 31.86 142 ILE A O 1
ATOM 1276 N N . ASP A 1 86 ? 5.218 41.811 2.704 1.00 28.84 143 ASP A N 1
ATOM 1277 C CA . ASP A 1 86 ? 4.022 42.536 2.284 1.00 27.92 143 ASP A CA 1
ATOM 1278 C C . ASP A 1 86 ? 3.337 43.001 3.561 1.00 27.53 143 ASP A C 1
ATOM 1279 O O . ASP A 1 86 ? 3.635 42.503 4.649 1.00 28.01 143 ASP A O 1
ATOM 1288 N N . PHE A 1 87 ? 2.442 43.985 3.440 1.00 27.46 144 PHE A N 1
ATOM 1289 C CA . PHE A 1 87 ? 1.920 44.619 4.652 1.00 24.83 144 PHE A CA 1
ATOM 1290 C C . PHE A 1 87 ? 1.219 43.643 5.593 1.00 26.46 144 PHE A C 1
ATOM 1291 O O . PHE A 1 87 ? 1.314 43.838 6.818 1.00 29.81 144 PHE A O 1
ATOM 1308 N N . PRO A 1 88 ? 0.522 42.613 5.118 1.00 32.64 145 PRO A N 1
ATOM 1309 C CA . PRO A 1 88 ? -0.134 41.675 6.035 1.00 31.54 145 PRO A CA 1
ATOM 1310 C C . PRO A 1 88 ? 0.782 40.630 6.645 1.00 34.57 145 PRO A C 1
ATOM 1311 O O . PRO A 1 88 ? 0.293 39.786 7.415 1.00 39.82 145 PRO A O 1
ATOM 1322 N N . ALA A 1 89 ? 2.070 40.608 6.296 1.00 37.24 146 ALA A N 1
ATOM 1323 C CA . ALA A 1 89 ? 2.935 39.498 6.658 1.00 34.64 146 ALA A CA 1
ATOM 1324 C C . ALA A 1 89 ? 3.605 39.785 8.004 1.00 30.92 146 ALA A C 1
ATOM 1325 O O . ALA A 1 89 ? 3.104 40.581 8.800 1.00 37.02 146 ALA A O 1
ATOM 1332 N N . THR A 1 90 ? 4.716 39.106 8.285 1.00 36.12 147 THR A N 1
ATOM 1333 C CA . THR A 1 90 ? 5.361 39.169 9.590 1.00 39.86 147 THR A CA 1
ATOM 1334 C C . THR A 1 90 ? 6.493 40.188 9.570 1.00 35.06 147 THR A C 1
ATOM 1335 O O . THR A 1 90 ? 7.320 40.200 8.651 1.00 35.87 147 THR A O 1
ATOM 1346 N N . TYR A 1 91 ? 6.558 41.001 10.615 1.00 32.92 148 TYR A N 1
ATOM 1347 C CA . TYR A 1 91 ? 7.490 42.120 10.660 1.00 33.95 148 TYR A CA 1
ATOM 1348 C C . TYR A 1 91 ? 8.702 41.801 11.535 1.00 39.71 148 TYR A C 1
ATOM 1349 O O . TYR A 1 91 ? 8.599 41.092 12.536 1.00 33.38 148 TYR A O 1
ATOM 1367 N N . THR A 1 92 ? 9.855 42.351 11.141 1.00 35.71 149 THR A N 1
ATOM 1368 C CA . THR A 1 92 ? 11.082 42.297 11.919 1.00 34.15 149 THR A CA 1
ATOM 1369 C C . THR A 1 92 ? 11.733 43.682 12.007 1.00 33.32 149 THR A C 1
ATOM 1370 O O . THR A 1 92 ? 11.522 44.560 11.166 1.00 31.45 149 THR A O 1
ATOM 1381 N N . LYS A 1 93 ? 12.537 43.885 13.046 1.00 39.63 150 LYS A N 1
ATOM 1382 C CA . LYS A 1 93 ? 13.233 45.166 13.153 1.00 40.35 150 LYS A CA 1
ATOM 1383 C C . LYS A 1 93 ? 14.307 45.319 12.082 1.00 40.23 150 LYS A C 1
ATOM 1384 O O . LYS A 1 93 ? 14.755 46.448 11.827 1.00 34.69 150 LYS A O 1
ATOM 1403 N N . ASP A 1 94 ? 14.726 44.216 11.456 1.00 36.91 151 ASP A N 1
ATOM 1404 C CA . ASP A 1 94 ? 15.775 44.257 10.458 1.00 38.33 151 ASP A CA 1
ATOM 1405 C C . ASP A 1 94 ? 15.191 43.980 9.070 1.00 37.55 151 ASP A C 1
ATOM 1406 O O . ASP A 1 94 ? 14.260 43.188 8.921 1.00 37.70 151 ASP A O 1
ATOM 1469 N N . TRP A 1 97 ? 16.231 40.053 3.160 1.00 44.08 154 TRP A N 1
ATOM 1470 C CA . TRP A 1 97 ? 16.560 40.098 1.739 1.00 45.00 154 TRP A CA 1
ATOM 1471 C C . TRP A 1 97 ? 15.309 40.241 0.852 1.00 43.01 154 TRP A C 1
ATOM 1472 O O . TRP A 1 97 ? 15.378 40.772 -0.258 1.00 43.01 154 TRP A O 1
ATOM 1493 N N . ASN A 1 98 ? 14.167 39.774 1.353 1.00 41.62 155 ASN A N 1
ATOM 1494 C CA . ASN A 1 98 ? 12.923 39.764 0.600 1.00 40.15 155 ASN A CA 1
ATOM 1495 C C . ASN A 1 98 ? 11.892 40.761 1.150 1.00 40.95 155 ASN A C 1
ATOM 1496 O O . ASN A 1 98 ? 10.707 40.675 0.811 1.00 38.25 155 ASN A O 1
ATOM 1507 N N . SER A 1 99 ? 12.318 41.723 1.971 1.00 37.71 156 SER A N 1
ATOM 1508 C CA . SER A 1 99 ? 11.394 42.740 2.481 1.00 35.69 156 SER A CA 1
ATOM 1509 C C . SER A 1 99 ? 11.050 43.741 1.384 1.00 37.50 156 SER A C 1
ATOM 1510 O O . SER A 1 99 ? 11.950 44.370 0.821 1.00 39.61 156 SER A O 1
ATOM 1518 N N . CYS A 1 100 ? 9.749 43.919 1.095 1.00 32.62 157 CYS A N 1
ATOM 1519 C CA . CYS A 1 100 ? 9.302 44.899 0.108 1.00 31.57 157 CYS A CA 1
ATOM 1520 C C . CYS A 1 100 ? 8.532 46.058 0.711 1.00 30.26 157 CYS A C 1
ATOM 1521 O O . CYS A 1 100 ? 8.217 47.012 -0.015 1.00 27.98 157 CYS A O 1
ATOM 1529 N N . VAL A 1 101 ? 8.225 46.005 2.007 1.00 27.24 158 VAL A N 1
ATOM 1530 C CA . VAL A 1 101 ? 7.497 47.055 2.692 1.00 28.57 158 VAL A CA 1
ATOM 1531 C C . VAL A 1 101 ? 8.145 47.286 4.048 1.00 27.01 158 VAL A C 1
ATOM 1532 O O . VAL A 1 101 ? 8.989 46.518 4.503 1.00 29.36 158 VAL A O 1
ATOM 1545 N N . ARG A 1 102 ? 7.737 48.382 4.679 1.00 25.72 159 ARG A N 1
ATOM 1546 C CA . ARG A 1 102 ? 8.131 48.707 6.040 1.00 23.60 159 ARG A CA 1
ATOM 1547 C C . ARG A 1 102 ? 7.095 49.670 6.592 1.00 24.84 159 ARG A C 1
ATOM 1548 O O . ARG A 1 102 ? 6.344 50.294 5.836 1.00 21.68 159 ARG A O 1
ATOM 1569 N N . ARG A 1 103 ? 7.012 49.724 7.925 1.00 25.45 160 ARG A N 1
ATOM 1570 C CA . ARG A 1 103 ? 6.130 50.652 8.611 1.00 24.02 160 ARG A CA 1
ATOM 1571 C C . ARG A 1 103 ? 6.719 51.010 9.970 1.00 24.73 160 ARG A C 1
ATOM 1572 O O . ARG A 1 103 ? 7.558 50.295 10.513 1.00 26.04 160 ARG A O 1
ATOM 1593 N N . ARG A 1 104 ? 6.266 52.126 10.519 1.00 19.75 161 ARG A N 1
ATOM 1594 C CA . ARG A 1 104 ? 6.648 52.495 11.879 1.00 21.35 161 ARG A CA 1
ATOM 1595 C C . ARG A 1 104 ? 5.461 53.112 12.576 1.00 24.13 161 ARG A C 1
ATOM 1596 O O . ARG A 1 104 ? 4.561 53.625 11.932 1.00 21.39 161 ARG A O 1
ATOM 1643 N N . TRP A 1 106 ? 3.736 55.737 14.991 1.00 22.92 163 TRP A N 1
ATOM 1644 C CA . TRP A 1 106 ? 3.758 57.034 15.672 1.00 23.94 163 TRP A CA 1
ATOM 1645 C C . TRP A 1 106 ? 2.755 57.033 16.829 1.00 26.16 163 TRP A C 1
ATOM 1646 O O . TRP A 1 106 ? 1.655 56.441 16.706 1.00 20.63 163 TRP A O 1
ATOM 1667 N N . ILE A 1 107 ? 3.138 57.656 17.961 1.00 22.99 164 ILE A N 1
ATOM 1668 C CA . ILE A 1 107 ? 2.273 57.724 19.129 1.00 23.22 164 ILE A CA 1
ATOM 1669 C C . ILE A 1 107 ? 2.200 59.150 19.690 1.00 23.02 164 ILE A C 1
ATOM 1670 O O . ILE A 1 107 ? 3.084 59.993 19.485 1.00 21.61 164 ILE A O 1
ATOM 1686 N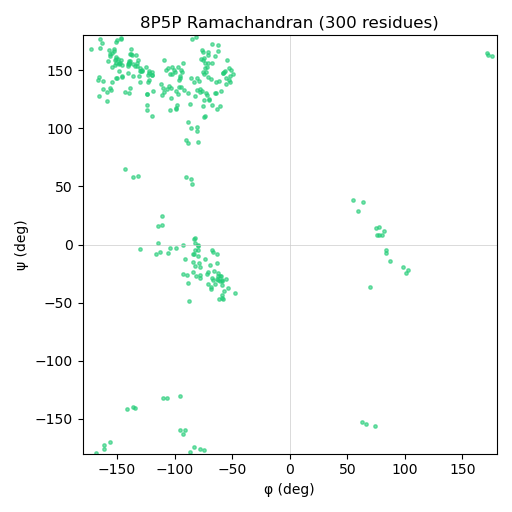 N . ARG A 1 108 ? 1.114 59.378 20.439 1.00 19.37 165 ARG A N 1
ATOM 1687 C CA . ARG A 1 108 ? 0.841 60.647 21.082 1.00 20.42 165 ARG A CA 1
ATOM 1688 C C . ARG A 1 108 ? -0.131 60.416 22.224 1.00 26.04 165 ARG A C 1
ATOM 1689 O O . ARG A 1 108 ? -1.173 59.788 22.021 1.00 26.93 165 ARG A O 1
ATOM 1710 N N . TYR A 1 109 ? 0.186 60.952 23.408 1.00 22.17 166 TYR A N 1
ATOM 1711 C CA . TYR A 1 109 ? -0.723 60.886 24.546 1.00 22.43 166 TYR A CA 1
ATOM 1712 C C . TYR A 1 109 ? -1.563 62.159 24.678 1.00 25.96 166 TYR A C 1
ATOM 1713 O O . TYR A 1 109 ? -1.086 63.270 24.419 1.00 26.19 166 TYR A O 1
ATOM 1731 N N . ARG A 1 110 ? -2.830 61.978 25.054 1.00 24.70 167 ARG A N 1
ATOM 1732 C CA . ARG A 1 110 ? -3.709 63.063 25.447 1.00 26.49 167 ARG A CA 1
ATOM 1733 C C . ARG A 1 110 ? -4.164 62.838 26.886 1.00 31.28 167 ARG A C 1
ATOM 1734 O O . ARG A 1 110 ? -4.349 61.703 27.339 1.00 31.12 167 ARG A O 1
ATOM 1755 N N . ARG A 1 111 ? -4.332 63.947 27.595 1.00 29.95 168 ARG A N 1
ATOM 1756 C CA . ARG A 1 111 ? -4.657 63.968 29.010 1.00 33.32 168 ARG A CA 1
ATOM 1757 C C . ARG A 1 111 ? -5.934 64.75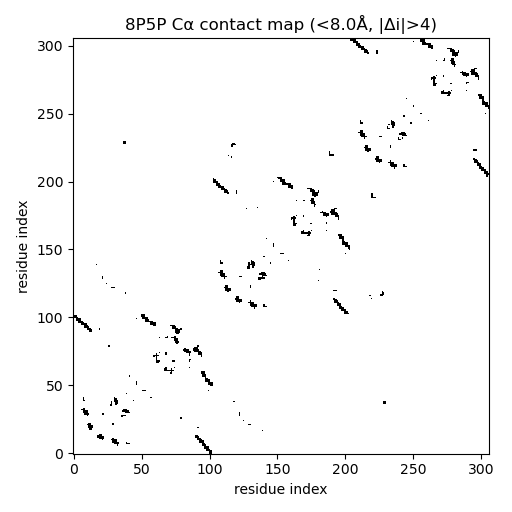8 29.224 1.00 34.96 168 ARG A C 1
ATOM 1758 O O . ARG A 1 111 ? -6.125 65.808 28.610 1.00 35.05 168 ARG A O 1
ATOM 1779 N N . TYR A 1 112 ? -6.788 64.260 30.125 1.00 41.08 169 TYR A N 1
ATOM 1780 C CA . TYR A 1 112 ? -8.035 64.917 30.486 1.00 45.38 169 TYR A CA 1
ATOM 1781 C C . TYR A 1 112 ? -7.820 65.958 31.574 1.00 48.53 169 TYR A C 1
ATOM 1782 O O . TYR A 1 112 ? -7.025 65.756 32.497 1.00 65.84 169 TYR A O 1
ATOM 1800 N N . LYS A 1 113 ? -8.550 67.063 31.480 1.00 64.25 170 LYS A N 1
ATOM 1801 C CA . LYS A 1 113 ? -8.457 68.126 32.486 1.00 68.43 170 LYS A CA 1
ATOM 1802 C C . LYS A 1 113 ? -9.832 68.364 33.095 1.00 68.61 170 LYS A C 1
ATOM 1803 O O . LYS A 1 113 ? -10.831 68.450 32.367 1.00 67.06 170 LYS A O 1
ATOM 1822 N N . ARG B 1 9 ? 23.503 82.554 3.224 1.00 61.81 66 ARG B N 1
ATOM 1823 C CA . ARG B 1 9 ? 22.172 81.933 3.311 1.00 50.86 66 ARG B CA 1
ATOM 1824 C C . ARG B 1 9 ? 21.662 81.439 1.966 1.00 44.04 66 ARG B C 1
ATOM 1825 O O . ARG B 1 9 ? 21.781 82.125 0.962 1.00 53.34 66 ARG B O 1
ATOM 1846 N N . ARG B 1 10 ? 21.068 80.246 1.965 1.00 42.76 67 ARG B N 1
ATOM 1847 C CA . ARG B 1 10 ? 20.428 79.698 0.774 1.00 38.93 67 ARG B CA 1
ATOM 1848 C C . ARG B 1 10 ? 19.169 78.934 1.172 1.00 34.95 67 ARG B C 1
ATOM 1849 O O . ARG B 1 10 ? 19.211 78.080 2.062 1.00 32.61 67 ARG B O 1
ATOM 1870 N N . ARG B 1 11 ? 18.070 79.219 0.488 1.00 33.74 68 ARG B N 1
ATOM 1871 C CA . ARG B 1 11 ? 16.811 78.549 0.738 1.00 30.20 68 ARG B CA 1
ATOM 1872 C C . ARG B 1 11 ? 16.696 77.283 -0.090 1.00 32.28 68 ARG B C 1
ATOM 1873 O O . ARG B 1 11 ? 16.841 77.322 -1.314 1.00 35.35 68 ARG B O 1
ATOM 1894 N N . GLU B 1 12 ? 16.341 76.190 0.568 1.00 28.45 69 GLU B N 1
ATOM 1895 C CA . GLU B 1 12 ? 15.979 74.955 -0.105 1.00 30.03 69 GLU B CA 1
ATOM 1896 C C . GLU B 1 12 ? 14.479 74.759 0.021 1.00 26.18 69 GLU B C 1
ATOM 1897 O O . GLU B 1 12 ? 13.866 75.182 1.008 1.00 26.00 69 GLU B O 1
ATOM 1909 N N . GLU B 1 13 ? 13.891 74.099 -0.967 1.00 25.39 70 GLU B N 1
ATOM 1910 C CA . GLU B 1 13 ? 12.440 73.945 -0.981 1.00 28.31 70 GLU B CA 1
ATOM 1911 C C . GLU B 1 13 ? 12.047 72.542 -1.434 1.00 27.76 70 GLU B C 1
ATOM 1912 O O . GLU B 1 13 ? 12.795 71.841 -2.115 1.00 24.85 70 GLU B O 1
ATOM 1924 N N . ALA B 1 14 ? 10.851 72.133 -1.024 1.00 22.72 71 ALA B N 1
ATOM 1925 C CA . ALA B 1 14 ? 10.292 70.860 -1.428 1.00 23.01 71 ALA B CA 1
ATOM 1926 C C . ALA B 1 14 ? 8.782 70.994 -1.345 1.00 25.04 71 ALA B C 1
ATOM 1927 O O . ALA B 1 14 ? 8.278 71.760 -0.524 1.00 27.82 71 ALA B O 1
ATOM 1934 N N . TYR B 1 15 ? 8.068 70.207 -2.153 1.00 27.18 72 TYR B N 1
ATOM 1935 C CA . TYR B 1 15 ? 6.614 70.258 -2.193 1.00 20.05 72 TYR B CA 1
ATOM 1936 C C . TYR B 1 15 ? 5.983 68.988 -1.639 1.00 23.67 72 TYR B C 1
ATOM 1937 O O . TYR B 1 15 ? 6.401 67.874 -1.965 1.00 23.33 72 TYR B O 1
ATOM 1955 N N . GLU B 1 16 ? 4.921 69.180 -0.863 1.00 24.98 73 GLU B N 1
ATOM 1956 C CA . GLU B 1 16 ? 4.067 68.105 -0.361 1.00 19.23 73 GLU B CA 1
ATOM 1957 C C . GLU B 1 16 ? 2.789 68.138 -1.188 1.00 23.76 73 GLU B C 1
ATOM 1958 O O . GLU B 1 16 ? 2.048 69.127 -1.123 1.00 22.17 73 GLU B O 1
ATOM 1970 N N . ASN B 1 17 ? 2.536 67.076 -1.956 1.00 21.79 74 ASN B N 1
ATOM 1971 C CA . ASN B 1 17 ? 1.457 67.050 -2.947 1.00 21.15 74 ASN B CA 1
ATOM 1972 C C . ASN B 1 17 ? 0.344 66.124 -2.466 1.00 21.58 74 ASN B C 1
ATOM 1973 O O . ASN B 1 17 ? 0.618 64.975 -2.107 1.00 21.82 74 ASN B O 1
ATOM 1984 N N . GLN B 1 18 ? -0.910 66.588 -2.501 1.00 22.70 75 GLN B N 1
ATOM 1985 C CA . GLN B 1 18 ? -2.042 65.769 -2.068 1.00 20.07 75 GLN B CA 1
ATOM 1986 C C . GLN B 1 18 ? -3.162 65.763 -3.105 1.00 20.42 75 GLN B C 1
ATOM 1987 O O . GLN B 1 18 ? -3.388 66.746 -3.807 1.00 22.38 75 GLN B O 1
ATOM 2001 N N . ARG B 1 19 ? -3.901 64.652 -3.166 1.00 23.41 76 ARG B N 1
ATOM 2002 C CA . ARG B 1 19 ? -5.020 64.492 -4.094 1.00 21.64 76 ARG B CA 1
ATOM 2003 C C . ARG B 1 19 ? -6.294 64.185 -3.316 1.00 21.82 76 ARG B C 1
ATOM 2004 O O . ARG B 1 19 ? -6.256 63.451 -2.326 1.00 19.86 76 ARG B O 1
ATOM 2025 N N . TRP B 1 20 ? -7.421 64.752 -3.762 1.00 21.69 77 TRP B N 1
ATOM 2026 C CA . TRP B 1 20 ? -8.713 64.425 -3.150 1.00 21.12 77 TRP B CA 1
ATOM 2027 C C . TRP B 1 20 ? -9.089 62.995 -3.509 1.00 25.65 77 TRP B C 1
ATOM 2028 O O . TRP B 1 20 ? -9.078 62.614 -4.682 1.00 24.84 77 TRP B O 1
ATOM 2049 N N . ASN B 1 21 ? -9.349 62.197 -2.483 1.00 25.09 78 ASN B N 1
ATOM 2050 C CA . ASN B 1 21 ? -9.966 60.895 -2.544 1.00 29.77 78 ASN B CA 1
ATOM 2051 C C . ASN B 1 21 ? -11.252 60.984 -1.734 1.00 31.00 78 ASN B C 1
ATOM 2052 O O . ASN B 1 21 ? -11.219 61.486 -0.602 1.00 26.44 78 ASN B O 1
ATOM 2063 N N . PRO B 1 22 ? -12.393 60.508 -2.239 1.00 37.81 79 PRO B N 1
ATOM 2064 C CA . PRO B 1 22 ? -13.637 60.653 -1.455 1.00 34.35 79 PRO B CA 1
ATOM 2065 C C . PRO B 1 22 ? -13.612 59.916 -0.118 1.00 30.11 79 PRO B C 1
ATOM 2066 O O . PRO B 1 22 ? -14.236 60.360 0.853 1.00 29.46 79 PRO B O 1
ATOM 2077 N N . MET B 1 23 ? -12.883 58.808 -0.022 1.00 24.00 80 MET B N 1
ATOM 2078 C CA . MET B 1 23 ? -12.790 58.130 1.262 1.00 25.75 80 MET B CA 1
ATOM 2079 C C . MET B 1 23 ? -11.932 58.889 2.274 1.00 26.45 80 MET B C 1
ATOM 2080 O O . MET B 1 23 ? -12.086 58.686 3.487 1.00 25.76 80 MET B O 1
ATOM 2094 N N . GLY B 1 24 ? -10.995 59.705 1.812 1.00 24.09 81 GLY B N 1
ATOM 2095 C CA . GLY B 1 24 ? -9.980 60.262 2.694 1.00 25.62 81 GLY B CA 1
ATOM 2096 C C . GLY B 1 24 ? -9.772 61.766 2.623 1.00 25.41 81 GLY B C 1
ATOM 2097 O O . GLY B 1 24 ? -8.966 62.316 3.385 1.00 24.60 81 GLY B O 1
ATOM 2101 N N . GLY B 1 25 ? -10.472 62.434 1.709 1.00 20.52 82 GLY B N 1
ATOM 2102 C CA . GLY B 1 25 ? -10.288 63.871 1.509 1.00 20.72 82 GLY B CA 1
ATOM 2103 C C . GLY B 1 25 ? -8.967 64.146 0.790 1.00 23.75 82 GLY B C 1
ATOM 2104 O O . GLY B 1 25 ? -8.411 63.289 0.059 1.00 20.74 82 GLY B O 1
ATOM 2108 N N . PHE B 1 26 ? -8.452 65.361 0.981 1.00 19.58 83 PHE B N 1
ATOM 2109 C CA . PHE B 1 26 ? -7.141 65.657 0.421 1.00 20.75 83 PHE B CA 1
ATOM 2110 C C . PHE B 1 26 ? -6.158 64.804 1.185 1.00 18.60 83 PHE B C 1
ATOM 2111 O O . PHE B 1 26 ? -6.087 64.905 2.420 1.00 19.83 83 PHE B O 1
ATOM 2128 N N . CYS B 1 27 ? -5.448 63.934 0.482 1.00 22.39 84 CYS B N 1
ATOM 2129 C CA . CYS B 1 27 ? -4.617 62.956 1.188 1.00 19.64 84 CYS B CA 1
ATOM 2130 C C . CYS B 1 27 ? -3.476 62.449 0.309 1.00 21.96 84 CYS B C 1
ATOM 2131 O O . CYS B 1 27 ? -3.192 62.977 -0.776 1.00 20.32 84 CYS B O 1
ATOM 2139 N N . GLU B 1 28 ? -2.815 61.410 0.813 1.00 24.28 85 GLU B N 1
ATOM 2140 C CA . GLU B 1 28 ? -1.562 60.886 0.288 1.00 22.70 85 GLU B CA 1
ATOM 2141 C C . GLU B 1 28 ? -1.792 59.831 -0.791 1.00 29.54 85 GLU B C 1
ATOM 2142 O O . GLU B 1 28 ? -0.843 59.291 -1.388 1.00 25.24 85 GLU B O 1
ATOM 2181 N N . LEU B 1 30 ? -2.305 59.034 -4.120 1.00 27.78 87 LEU B N 1
ATOM 2182 C CA . LEU B 1 30 ? -2.203 59.685 -5.416 1.00 30.65 87 LEU B CA 1
ATOM 2183 C C . LEU B 1 30 ? -2.503 58.670 -6.515 1.00 30.23 87 LEU B C 1
ATOM 2184 O O . LEU B 1 30 ? -2.517 57.474 -6.244 1.00 32.96 87 LEU B O 1
ATOM 2200 N N . LEU B 1 31 ? -2.808 59.154 -7.722 1.00 29.38 88 LEU B N 1
ATOM 2201 C CA . LEU B 1 31 ? -2.986 58.265 -8.864 1.00 33.96 88 LEU B CA 1
ATOM 2202 C C . LEU B 1 31 ? -1.639 57.685 -9.295 1.00 35.64 88 LEU B C 1
ATOM 2203 O O . LEU B 1 31 ? -0.582 58.277 -9.059 1.00 32.50 88 LEU B O 1
ATOM 2219 N N . LEU B 1 32 ? -1.682 56.526 -9.964 1.00 36.84 89 LEU B N 1
ATOM 2220 C CA . LEU B 1 32 ? -0.442 55.947 -10.480 1.00 34.16 89 LEU B CA 1
ATOM 2221 C C . LEU B 1 32 ? 0.261 56.894 -11.446 1.00 35.59 89 LEU B C 1
ATOM 2222 O O . LEU B 1 32 ? 1.494 56.864 -11.573 1.00 38.21 89 LEU B O 1
ATOM 2238 N N . SER B 1 33 ? -0.504 57.711 -12.155 1.00 34.63 90 SER B N 1
ATOM 2239 C CA . SER B 1 33 ? 0.043 58.644 -13.127 1.00 36.88 90 SER B CA 1
ATOM 2240 C C . SER B 1 33 ? 0.519 59.948 -12.501 1.00 31.18 90 SER B C 1
ATOM 2241 O O . SER B 1 33 ? 1.163 60.747 -13.195 1.00 30.88 90 SER B O 1
ATOM 2249 N N . ASP B 1 34 ? 0.246 60.169 -11.217 1.00 28.14 91 ASP B N 1
ATOM 2250 C CA . ASP B 1 34 ? 0.644 61.387 -10.529 1.00 28.97 91 ASP B CA 1
ATOM 2251 C C . ASP B 1 34 ? 2.141 61.411 -10.221 1.00 26.67 91 ASP B C 1
ATOM 2252 O O . ASP B 1 34 ? 2.819 60.379 -10.174 1.00 32.99 91 ASP B O 1
ATOM 2261 N N . ARG B 1 35 ? 2.632 62.623 -9.971 1.00 26.18 92 ARG B N 1
ATOM 2262 C CA . ARG B 1 35 ? 3.950 62.881 -9.422 1.00 28.14 92 ARG B CA 1
ATOM 2263 C C . ARG B 1 35 ? 4.105 62.282 -8.024 1.00 31.80 92 ARG B C 1
ATOM 2264 O O . ARG B 1 35 ? 3.147 61.877 -7.374 1.00 29.66 92 ARG B O 1
ATOM 2285 N N . TRP B 1 36 ? 5.365 62.226 -7.584 1.00 27.96 93 TRP B N 1
ATOM 2286 C CA . TRP B 1 36 ? 5.709 61.864 -6.223 1.00 32.69 93 TRP B CA 1
ATOM 2287 C C . TRP B 1 36 ? 4.918 62.686 -5.211 1.00 27.62 93 TRP B C 1
ATOM 2288 O O . TRP B 1 36 ? 4.637 63.854 -5.435 1.00 27.60 93 TRP B O 1
ATOM 2309 N N . GLY B 1 37 ? 4.653 62.097 -4.044 1.00 30.68 94 GLY B N 1
ATOM 2310 C CA . GLY B 1 37 ? 3.999 62.850 -2.984 1.00 33.48 94 GLY B CA 1
ATOM 2311 C C . GLY B 1 37 ? 4.888 63.900 -2.354 1.00 28.76 94 GLY B C 1
ATOM 2312 O O . GLY B 1 37 ? 4.386 64.873 -1.786 1.00 25.62 94 GLY B O 1
ATOM 2316 N N . TRP B 1 38 ? 6.198 63.721 -2.448 1.00 27.23 95 TRP B N 1
ATOM 2317 C CA . TRP B 1 38 ? 7.180 64.721 -2.071 1.00 26.71 95 TRP B CA 1
ATOM 2318 C C . TRP B 1 38 ? 8.066 64.963 -3.288 1.00 29.56 95 TRP B C 1
ATOM 2319 O O . TRP B 1 38 ? 8.725 64.031 -3.768 1.00 28.19 95 TRP B O 1
ATOM 2340 N N . SER B 1 39 ? 8.092 66.202 -3.774 1.00 28.38 96 SER B N 1
ATOM 2341 C CA . SER B 1 39 ? 8.732 66.492 -5.052 1.00 29.00 96 SER B CA 1
ATOM 2342 C C . SER B 1 39 ? 9.279 67.913 -5.090 1.00 25.92 96 SER B C 1
ATOM 2343 O O . SER B 1 39 ? 9.089 68.710 -4.173 1.00 23.29 96 SER B O 1
ATOM 2351 N N . ASP B 1 40 ? 9.980 68.212 -6.183 1.00 26.05 97 ASP B N 1
ATOM 2352 C CA . ASP B 1 40 ? 10.240 69.586 -6.571 1.00 27.73 97 ASP B CA 1
ATOM 2353 C C . ASP B 1 40 ? 8.976 70.212 -7.148 1.00 27.69 97 ASP B C 1
ATOM 2354 O O . ASP B 1 40 ? 7.907 69.591 -7.204 1.00 28.28 97 ASP B O 1
ATOM 2363 N N . VAL B 1 41 ? 9.102 71.466 -7.601 1.00 28.40 98 VAL B N 1
ATOM 2364 C CA . VAL B 1 41 ? 7.944 72.165 -8.147 1.00 28.97 98 VAL B CA 1
ATOM 2365 C C . VAL B 1 41 ? 7.413 71.479 -9.406 1.00 28.95 98 VAL B C 1
ATOM 2366 O O . VAL B 1 41 ? 6.208 71.518 -9.670 1.00 30.14 98 VAL B O 1
ATOM 2379 N N . SER B 1 42 ? 8.272 70.805 -10.179 1.00 32.86 99 SER B N 1
ATOM 2380 C CA . SER B 1 42 ? 7.791 70.201 -11.425 1.00 33.53 99 SER B CA 1
ATOM 2381 C C . SER B 1 42 ? 7.160 68.834 -11.218 1.00 29.11 99 SER B C 1
ATOM 2382 O O . SER B 1 42 ? 6.470 68.336 -12.116 1.00 31.09 99 SER B O 1
ATOM 2390 N N . GLY B 1 43 ? 7.378 68.219 -10.067 1.00 29.60 100 GLY B N 1
ATOM 2391 C CA . GLY B 1 43 ? 6.927 66.871 -9.841 1.00 30.69 100 GLY B CA 1
ATOM 2392 C C . GLY B 1 43 ? 7.841 65.786 -10.366 1.00 35.80 100 GLY B C 1
ATOM 2393 O O . GLY B 1 43 ? 7.585 64.608 -10.090 1.00 31.94 100 GLY B O 1
ATOM 2397 N N . LEU B 1 44 ? 8.896 66.126 -11.114 1.00 34.98 101 LEU B N 1
ATOM 2398 C CA . LEU B 1 44 ? 9.714 65.081 -11.719 1.00 36.98 101 LEU B CA 1
ATOM 2399 C C . LEU B 1 44 ? 10.764 64.535 -10.767 1.00 36.59 101 LEU B C 1
ATOM 2400 O O . LEU B 1 44 ? 11.203 63.396 -10.948 1.00 41.35 101 LEU B O 1
ATOM 2416 N N . GLN B 1 45 ? 11.162 65.303 -9.757 1.00 33.66 102 GLN B N 1
ATOM 2417 C CA . GLN B 1 45 ? 12.208 64.890 -8.830 1.00 37.27 102 GLN B CA 1
ATOM 2418 C C . GLN B 1 45 ? 11.580 64.449 -7.516 1.00 39.65 102 GLN B C 1
ATOM 2419 O O . GLN B 1 45 ? 10.799 65.196 -6.914 1.00 33.55 102 GLN B O 1
ATOM 2433 N N . HIS B 1 46 ? 11.922 63.238 -7.079 1.00 29.33 103 HIS B N 1
ATOM 2434 C CA . HIS B 1 46 ? 11.496 62.746 -5.774 1.00 31.08 103 HIS B CA 1
ATOM 2435 C C . HIS B 1 46 ? 12.272 63.474 -4.690 1.00 31.51 103 HIS B C 1
ATOM 2436 O O . HIS B 1 46 ? 13.497 63.588 -4.763 1.00 34.08 103 HIS B O 1
ATOM 2450 N N . ARG B 1 47 ? 11.568 64.004 -3.697 1.00 28.48 104 ARG B N 1
ATOM 2451 C CA . ARG B 1 47 ? 12.177 64.906 -2.721 1.00 29.88 104 ARG B CA 1
ATOM 2452 C C . ARG B 1 47 ? 11.611 64.702 -1.316 1.00 26.91 104 ARG B C 1
ATOM 2453 O O . ARG B 1 47 ? 11.057 65.615 -0.718 1.00 28.69 104 ARG B O 1
ATOM 2474 N N . PRO B 1 48 ? 11.828 63.535 -0.719 1.00 30.74 105 PRO B N 1
ATOM 2475 C CA . PRO B 1 48 ? 11.507 63.380 0.708 1.00 29.14 105 PRO B CA 1
ATOM 2476 C C . PRO B 1 48 ? 12.379 64.281 1.572 1.00 30.08 105 PRO B C 1
ATOM 2477 O O . PRO B 1 48 ? 13.582 64.415 1.338 1.00 33.29 105 PRO B O 1
ATOM 2488 N N . LEU B 1 49 ? 11.773 64.878 2.599 1.00 33.19 106 LEU B N 1
ATOM 2489 C CA . LEU B 1 49 ? 12.468 65.923 3.353 1.00 31.05 106 LEU B CA 1
ATOM 2490 C C . LEU B 1 49 ? 13.776 65.433 3.975 1.00 37.09 106 LEU B C 1
ATOM 2491 O O . LEU B 1 49 ? 14.789 66.142 3.933 1.00 36.09 106 LEU B O 1
ATOM 2507 N N . ASP B 1 50 ? 13.791 64.244 4.573 1.00 36.74 107 ASP B N 1
ATOM 2508 C CA . ASP B 1 50 ? 15.025 63.864 5.274 1.00 39.76 107 ASP B CA 1
ATOM 2509 C C . ASP B 1 50 ? 16.076 63.278 4.362 1.00 42.94 107 ASP B C 1
ATOM 2510 O O . ASP B 1 50 ? 17.114 62.832 4.857 1.00 44.21 107 ASP B O 1
ATOM 2519 N N . ARG B 1 51 ? 15.845 63.253 3.060 1.00 33.02 108 ARG B N 1
ATOM 2520 C CA . ARG B 1 51 ? 16.852 62.810 2.115 1.00 37.55 108 ARG B CA 1
ATOM 2521 C C . ARG B 1 51 ? 17.506 63.966 1.374 1.00 37.50 108 ARG B C 1
ATOM 2522 O O . ARG B 1 51 ? 18.436 63.731 0.594 1.00 37.94 108 ARG B O 1
ATOM 2543 N N . VAL B 1 52 ? 17.068 65.201 1.616 1.00 35.84 109 VAL B N 1
ATOM 2544 C CA . VAL B 1 52 ? 17.666 66.371 0.977 1.00 32.82 109 VAL B CA 1
ATOM 2545 C C . VAL B 1 52 ? 19.009 66.656 1.644 1.00 38.59 109 VAL B C 1
ATOM 2546 O O . VAL B 1 52 ? 19.069 66.954 2.843 1.00 31.97 109 VAL B O 1
ATOM 2559 N N . ALA B 1 53 ? 20.075 66.597 0.856 1.00 33.26 110 ALA B N 1
ATOM 2560 C CA . ALA B 1 53 ? 21.438 66.693 1.350 1.00 36.20 110 ALA B CA 1
ATOM 2561 C C . ALA B 1 53 ? 21.965 68.120 1.279 1.00 36.23 110 ALA B C 1
ATOM 2562 O O . ALA B 1 53 ? 21.582 68.911 0.409 1.00 35.39 110 ALA B O 1
ATOM 2569 N N . LEU B 1 54 ? 22.864 68.443 2.203 1.00 35.71 111 LEU B N 1
ATOM 2570 C CA . LEU B 1 54 ? 23.602 69.683 2.073 1.00 36.26 111 LEU B CA 1
ATOM 2571 C C . LEU B 1 54 ? 24.670 69.518 0.997 1.00 38.44 111 LEU B C 1
ATOM 2572 O O . LEU B 1 54 ? 25.070 68.398 0.670 1.00 38.30 111 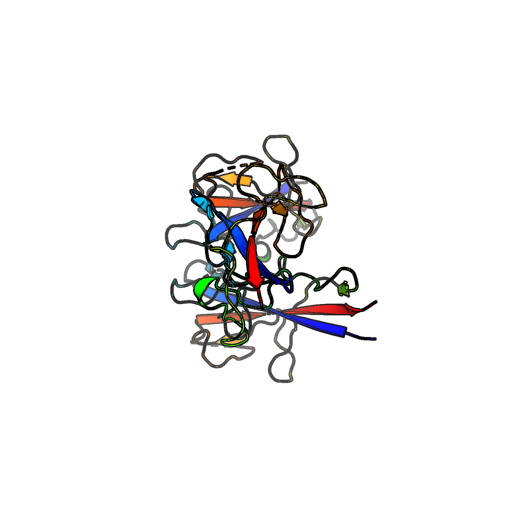LEU B O 1
ATOM 2588 N N . PRO B 1 55 ? 25.150 70.627 0.434 1.00 37.76 112 PRO B N 1
ATOM 2589 C CA . PRO B 1 55 ? 26.179 70.520 -0.607 1.00 39.09 112 PRO B CA 1
ATOM 2590 C C . PRO B 1 55 ? 27.435 69.835 -0.111 1.00 41.45 112 PRO B C 1
ATOM 2591 O O . PRO B 1 55 ? 28.162 69.236 -0.915 1.00 45.37 112 PRO B O 1
ATOM 2602 N N . SER B 1 56 ? 27.709 69.914 1.188 1.00 41.72 113 SER B N 1
ATOM 2603 C CA . SER B 1 56 ? 28.918 69.344 1.786 1.00 43.87 113 SER B CA 1
ATOM 2604 C C . SER B 1 56 ? 28.827 69.457 3.303 1.00 44.19 113 SER B C 1
ATOM 2605 O O . SER B 1 56 ? 27.943 70.161 3.821 1.00 42.87 113 SER B O 1
ATOM 2613 N N . PRO B 1 57 ? 29.701 68.786 4.055 1.00 46.11 114 PRO B N 1
ATOM 2614 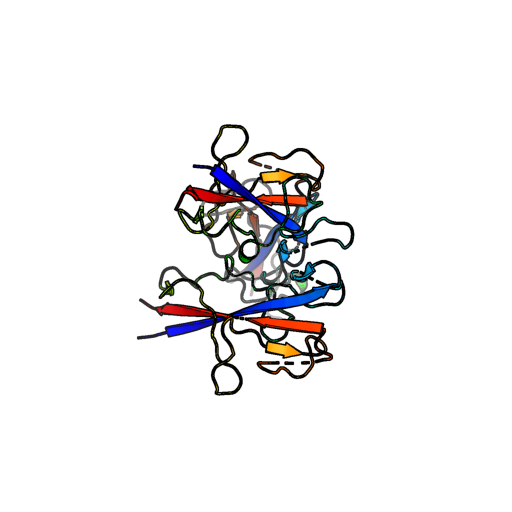C CA . PRO B 1 57 ? 29.755 69.032 5.504 1.00 46.84 114 PRO B CA 1
ATOM 2615 C C . PRO B 1 57 ? 30.160 70.458 5.870 1.00 47.30 114 PRO B C 1
ATOM 2616 O O . PRO B 1 57 ? 30.105 70.801 7.053 1.00 47.91 114 PRO B O 1
ATOM 2627 N N . HIS B 1 58 ? 30.583 71.292 4.916 1.00 47.29 115 HIS B N 1
ATOM 2628 C CA . HIS B 1 58 ? 30.863 72.694 5.215 1.00 47.80 115 HIS B CA 1
ATOM 2629 C C . HIS B 1 58 ? 29.612 73.568 5.282 1.00 47.90 115 HIS B C 1
ATOM 2630 O O . HIS B 1 58 ? 29.732 74.778 5.497 1.00 49.11 115 HIS B O 1
ATOM 2644 N N . TRP B 1 59 ? 28.440 72.996 5.060 1.00 43.96 116 TRP B N 1
ATOM 2645 C CA . TRP B 1 59 ? 27.160 73.677 5.207 1.00 44.28 116 TRP B CA 1
ATOM 2646 C C . TRP B 1 59 ? 26.457 73.108 6.424 1.00 41.91 116 TRP B C 1
ATOM 2647 O O . TRP B 1 59 ? 26.789 72.017 6.889 1.00 42.67 116 TRP B O 1
ATOM 2668 N N . GLU B 1 60 ? 25.509 73.873 6.960 1.00 41.05 117 GLU B N 1
ATOM 2669 C CA . GLU B 1 60 ? 24.665 73.388 8.046 1.00 43.52 117 GLU B CA 1
ATOM 2670 C C . GLU B 1 60 ? 23.258 73.974 7.927 1.00 39.91 117 GLU B C 1
ATOM 2671 O O . GLU B 1 60 ? 23.069 75.106 7.470 1.00 39.40 117 GLU B O 1
ATOM 2683 N N . TRP B 1 61 ? 22.269 73.170 8.307 1.00 37.84 118 TRP B N 1
ATOM 2684 C CA . TRP B 1 61 ? 20.888 73.619 8.290 1.00 36.27 118 TRP B CA 1
ATOM 2685 C C . TRP B 1 61 ? 20.655 74.644 9.389 1.00 37.45 118 TRP B C 1
ATOM 2686 O O . TRP B 1 61 ? 21.217 74.549 10.481 1.00 38.83 118 TRP B O 1
ATOM 2707 N N . GLU B 1 62 ? 19.811 75.617 9.102 1.00 40.28 119 GLU B N 1
ATOM 2708 C CA . GLU B 1 62 ? 19.482 76.661 10.065 1.00 47.91 119 GLU B CA 1
ATOM 2709 C C . GLU B 1 62 ? 18.318 76.295 10.965 1.00 48.30 119 GLU B C 1
ATOM 2710 O O . GLU B 1 62 ? 18.258 76.746 12.118 1.00 43.57 119 GLU B O 1
ATOM 2722 N N . SER B 1 63 ? 17.356 75.537 10.445 1.00 39.64 120 SER B N 1
ATOM 2723 C CA . SER B 1 63 ? 16.212 75.124 11.223 1.00 41.46 120 SER B CA 1
ATOM 2724 C C . SER B 1 63 ? 15.757 73.788 10.674 1.00 45.53 120 SER B C 1
ATOM 2725 O O . SER B 1 63 ? 16.309 73.283 9.689 1.00 38.72 120 SER B O 1
ATOM 2733 N N . ASP B 1 64 ? 14.752 73.218 11.323 1.00 36.58 121 ASP B N 1
ATOM 2734 C CA . ASP B 1 64 ? 14.017 72.140 10.704 1.00 3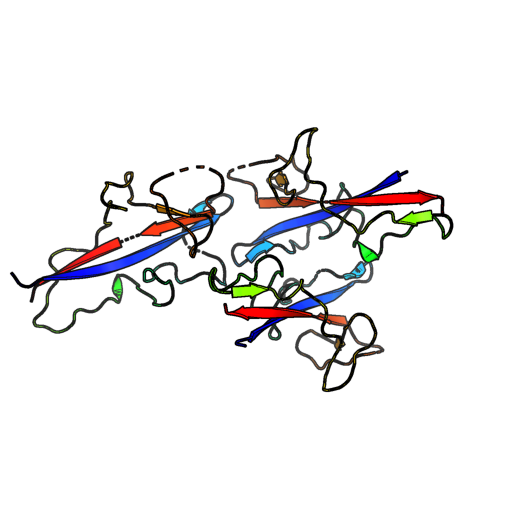8.43 121 ASP B CA 1
ATOM 2735 C C . ASP B 1 64 ? 13.289 72.676 9.470 1.00 34.21 121 ASP B C 1
ATOM 2736 O O . ASP B 1 64 ? 13.115 73.882 9.284 1.00 29.74 121 ASP B O 1
ATOM 2745 N N . TRP B 1 65 ? 12.887 71.757 8.603 1.00 36.07 122 TRP B N 1
ATOM 2746 C CA . TRP B 1 65 ? 11.933 72.089 7.564 1.00 27.07 122 TRP B CA 1
ATOM 2747 C C . TRP B 1 65 ? 10.707 72.748 8.179 1.00 27.81 122 TRP B C 1
ATOM 2748 O O . TRP B 1 65 ? 10.243 72.348 9.248 1.00 28.36 122 TRP B O 1
ATOM 2769 N N . TYR B 1 66 ? 10.159 73.748 7.497 1.00 28.39 123 TYR B N 1
ATOM 2770 C CA . TYR B 1 66 ? 8.882 74.309 7.944 1.00 25.98 123 TYR B CA 1
ATOM 2771 C C . TYR B 1 66 ? 8.105 74.748 6.721 1.00 27.31 123 TYR B C 1
ATOM 2772 O O . TYR B 1 66 ? 8.673 74.973 5.657 1.00 24.33 123 TYR B O 1
ATOM 2790 N N . VAL B 1 67 ? 6.797 74.867 6.890 1.00 24.77 124 VAL B N 1
ATOM 2791 C CA . VAL B 1 67 ? 5.923 75.237 5.795 1.00 24.32 124 VAL B CA 1
ATOM 2792 C C . VAL B 1 67 ? 6.027 76.736 5.551 1.00 24.36 124 VAL B C 1
ATOM 2793 O O . VAL B 1 67 ? 5.939 77.546 6.488 1.00 27.19 124 VAL B O 1
ATOM 2806 N N . ASP B 1 68 ? 6.169 77.108 4.284 1.00 26.00 125 ASP B N 1
ATOM 2807 C CA . ASP B 1 68 ? 6.176 78.505 3.855 1.00 27.66 125 ASP B CA 1
ATOM 2808 C C . ASP B 1 68 ? 4.736 78.912 3.572 1.00 23.73 125 ASP B C 1
ATOM 2809 O O . ASP B 1 68 ? 4.180 78.506 2.554 1.00 25.12 125 ASP B O 1
ATOM 2818 N N . GLU B 1 69 ? 4.136 79.704 4.464 1.00 25.61 126 GLU B N 1
ATOM 2819 C CA . GLU B 1 69 ? 2.718 80.085 4.334 1.00 25.66 126 GLU B CA 1
ATOM 2820 C C . GLU B 1 69 ? 2.596 81.380 3.530 1.00 27.96 126 GLU B C 1
ATOM 2821 O O . GLU B 1 69 ? 2.058 82.392 3.991 1.00 31.54 126 GL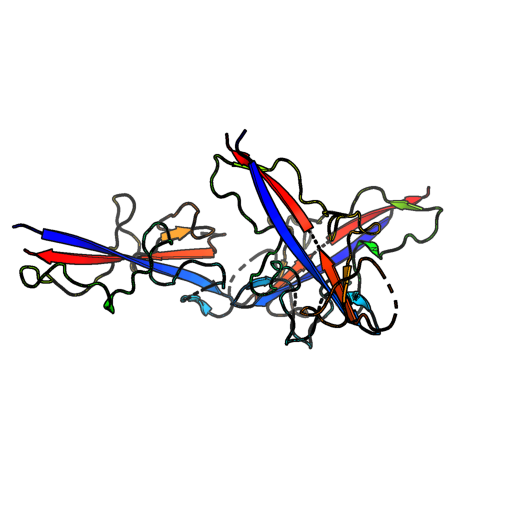U B O 1
ATOM 2833 N N . ASN B 1 70 ? 3.116 81.318 2.303 1.00 24.91 127 ASN B N 1
ATOM 2834 C CA . ASN B 1 70 ? 3.146 82.444 1.381 1.00 27.81 127 ASN B CA 1
ATOM 2835 C C . ASN B 1 70 ? 3.077 81.905 -0.033 1.00 27.61 127 ASN B C 1
ATOM 2836 O O . ASN B 1 70 ? 3.654 80.850 -0.332 1.00 27.45 127 ASN B O 1
ATOM 2847 N N . PHE B 1 71 ? 2.369 82.635 -0.891 1.00 29.90 128 PHE B N 1
ATOM 2848 C CA . PHE B 1 71 ? 2.207 82.238 -2.283 1.00 29.16 128 PHE B CA 1
ATOM 2849 C C . PHE B 1 71 ? 1.902 83.472 -3.115 1.00 29.39 128 PHE B C 1
ATOM 2850 O O . PHE B 1 71 ? 1.102 84.310 -2.705 1.00 28.57 128 PHE B O 1
ATOM 2867 N N . GLY B 1 72 ? 2.565 83.606 -4.259 1.00 29.81 129 GLY B N 1
ATOM 2868 C CA . GLY B 1 72 ? 2.336 84.770 -5.116 1.00 36.19 129 GLY B CA 1
ATOM 2869 C C . GLY B 1 72 ? 2.613 86.118 -4.476 1.00 39.46 129 GLY B C 1
ATOM 2870 O O . GLY B 1 72 ? 1.990 87.128 -4.853 1.00 45.35 129 GLY B O 1
ATOM 2874 N N . GLY B 1 73 ? 3.524 86.173 -3.515 1.00 35.92 130 GLY B N 1
ATOM 2875 C CA . GLY B 1 73 ? 3.817 87.429 -2.841 1.00 47.18 130 GLY B CA 1
ATOM 2876 C C . GLY B 1 73 ? 2.857 87.792 -1.730 1.00 41.11 130 GLY B C 1
ATOM 2877 O O . GLY B 1 73 ? 2.911 88.926 -1.226 1.00 40.52 130 GLY B O 1
ATOM 2881 N N . GLU B 1 74 ? 2.003 86.864 -1.312 1.00 34.57 131 GLU B N 1
ATOM 2882 C CA . GLU B 1 74 ? 1.016 87.106 -0.280 1.00 36.92 131 GLU B CA 1
ATOM 2883 C C . GLU B 1 74 ? 0.915 85.904 0.638 1.00 29.76 131 GLU B C 1
ATOM 2884 O O . GLU B 1 74 ? 1.149 84.775 0.207 1.00 31.61 131 GLU B O 1
ATOM 2896 N N . PRO B 1 75 ? 0.459 86.101 1.872 1.00 35.60 132 PRO B N 1
ATOM 2897 C CA . PRO B 1 75 ? 0.212 84.948 2.754 1.00 35.06 132 PRO B CA 1
ATOM 2898 C C . PRO B 1 75 ? -0.763 83.944 2.157 1.00 33.35 132 PRO B C 1
ATOM 2899 O O . PRO B 1 75 ? -1.682 84.296 1.417 1.00 31.63 132 PRO B O 1
ATOM 2910 N N . THR B 1 76 ? -0.559 82.682 2.498 1.00 30.07 133 THR B N 1
ATOM 2911 C CA . THR B 1 76 ? -1.577 81.670 2.285 1.00 30.21 133 THR B CA 1
ATOM 2912 C C . THR B 1 76 ? -2.529 81.707 3.474 1.00 34.18 133 THR B C 1
ATOM 2913 O O . THR B 1 76 ? -2.332 82.453 4.434 1.00 32.75 133 THR B O 1
ATOM 2924 N N . GLU B 1 77 ? -3.568 80.886 3.436 1.00 30.52 134 GLU B N 1
ATOM 2925 C CA . GLU B 1 77 ? -4.225 80.581 4.693 1.00 35.21 134 GLU B CA 1
ATOM 2926 C C . GLU B 1 77 ? -3.282 79.768 5.572 1.00 37.60 134 GLU B C 1
ATOM 2927 O O . GLU B 1 77 ? -2.200 79.344 5.143 1.00 29.95 134 GLU B O 1
ATOM 2939 N N . LYS B 1 78 ? -3.705 79.543 6.817 1.00 31.50 135 LYS B N 1
ATOM 2940 C CA . LYS B 1 78 ? -2.926 78.716 7.725 1.00 36.74 135 LYS B CA 1
ATOM 2941 C C . LYS B 1 78 ? -2.824 77.322 7.132 1.00 34.04 135 LYS B C 1
ATOM 2942 O O . LYS B 1 78 ? -3.785 76.815 6.547 1.00 28.51 135 LYS B O 1
ATOM 2961 N N . GLY B 1 79 ? -1.645 76.709 7.270 1.00 26.94 136 GLY B N 1
ATOM 2962 C CA . GLY B 1 79 ? -1.348 75.427 6.691 1.00 30.03 136 GLY B CA 1
ATOM 2963 C C . GLY B 1 79 ? -0.575 75.485 5.383 1.00 23.23 136 GLY B C 1
ATOM 2964 O O . GLY B 1 79 ? 0.001 74.477 4.981 1.00 24.08 136 GLY B O 1
ATOM 2968 N N . GLY B 1 80 ? -0.582 76.624 4.700 1.00 27.43 137 GLY B N 1
ATOM 2969 C CA . GLY B 1 80 ? 0.222 76.839 3.512 1.00 22.79 137 GLY B CA 1
ATOM 2970 C C . GLY B 1 80 ? -0.280 76.223 2.230 1.00 22.90 137 GLY B C 1
ATOM 2971 O O . GLY B 1 80 ? 0.431 76.290 1.220 1.00 20.90 137 GLY B O 1
ATOM 2975 N N . TRP B 1 81 ? -1.497 75.667 2.207 1.00 23.34 138 TRP B N 1
ATOM 2976 C CA . TRP B 1 81 ? -1.924 74.935 1.021 1.00 22.70 138 TRP B CA 1
ATOM 2977 C C . TRP B 1 81 ? -2.282 75.881 -0.122 1.00 19.65 138 TRP B C 1
ATOM 2978 O O . TRP B 1 81 ? -2.770 76.986 0.086 1.00 25.96 138 TRP B O 1
ATOM 2999 N N . THR B 1 82 ? -2.044 75.417 -1.347 1.00 20.66 139 THR B N 1
ATOM 3000 C CA . THR B 1 82 ? -2.540 76.046 -2.564 1.00 22.77 139 THR B CA 1
ATOM 3001 C C . THR B 1 82 ? -3.237 74.971 -3.390 1.00 21.60 139 THR B C 1
ATOM 3002 O O . THR B 1 82 ? -2.858 73.791 -3.327 1.00 20.56 139 THR B O 1
ATOM 3013 N N . TYR B 1 83 ? -4.251 75.389 -4.167 1.00 20.86 140 TYR B N 1
ATOM 3014 C CA . TYR B 1 83 ? -5.236 74.494 -4.773 1.00 21.00 140 TYR B CA 1
ATOM 3015 C C . TYR B 1 83 ? -5.226 74.574 -6.295 1.00 20.75 140 TYR B C 1
ATOM 3016 O O . TYR B 1 83 ? -5.001 75.640 -6.864 1.00 22.81 140 TYR B O 1
ATOM 3034 N N . ALA B 1 84 ? -5.487 73.432 -6.952 1.00 18.75 141 ALA B N 1
ATOM 3035 C CA . ALA B 1 84 ? -5.596 73.379 -8.409 1.00 21.32 141 ALA B CA 1
ATOM 3036 C C . ALA B 1 84 ? -6.507 72.235 -8.844 1.00 23.02 141 ALA B C 1
ATOM 3037 O O . ALA B 1 84 ? -6.816 71.327 -8.076 1.00 21.91 141 ALA B O 1
ATOM 3044 N N . ILE B 1 85 ? -6.895 72.270 -10.121 1.00 25.29 142 ILE B N 1
ATOM 3045 C CA . ILE B 1 85 ? -7.725 71.208 -10.685 1.00 25.64 142 ILE B CA 1
ATOM 3046 C C . ILE B 1 85 ? -6.920 69.927 -10.846 1.00 24.05 142 ILE B C 1
ATOM 3047 O O . ILE B 1 85 ? -7.453 68.826 -10.674 1.00 26.95 142 ILE B O 1
ATOM 3063 N N . ASP B 1 86 ? -5.624 70.058 -11.151 1.00 27.64 143 ASP B N 1
ATOM 3064 C CA . ASP B 1 86 ? -4.695 68.945 -11.312 1.00 26.09 143 ASP B CA 1
ATOM 3065 C C . ASP B 1 86 ? -3.296 69.496 -11.073 1.00 25.20 143 ASP B C 1
ATOM 3066 O O . ASP B 1 86 ? -3.083 70.709 -11.083 1.00 24.98 143 ASP B O 1
ATOM 3075 N N . PHE B 1 87 ? -2.329 68.602 -10.918 1.00 24.42 144 PHE B N 1
ATOM 3076 C CA . PHE B 1 87 ? -1.035 69.083 -10.438 1.00 25.52 144 PHE B CA 1
ATOM 3077 C C . PHE B 1 87 ? -0.316 69.991 -11.439 1.00 29.00 144 PHE B C 1
ATOM 3078 O O . PHE B 1 87 ? 0.420 70.894 -11.021 1.00 26.78 144 PHE B O 1
ATOM 3095 N N . PRO B 1 88 ? -0.495 69.822 -12.750 1.00 28.29 145 PRO B N 1
ATOM 3096 C CA . PRO B 1 88 ? 0.205 70.699 -13.700 1.00 32.30 145 PRO B CA 1
ATOM 3097 C C . PRO B 1 88 ? -0.441 72.063 -13.885 1.00 31.56 145 PRO B C 1
ATOM 3098 O O . PRO B 1 88 ? 0.107 72.902 -14.612 1.00 30.06 145 PRO B O 1
ATOM 3109 N N . ALA B 1 89 ? -1.585 72.298 -13.277 1.00 28.15 146 ALA B N 1
ATOM 3110 C CA . ALA B 1 89 ? -2.420 73.421 -13.655 1.00 30.29 146 ALA B CA 1
ATOM 3111 C C . ALA B 1 89 ? -2.056 74.610 -12.770 1.00 33.35 146 ALA B C 1
ATOM 3112 O O . ALA B 1 89 ? -0.981 74.643 -12.156 1.00 27.57 146 ALA B O 1
ATOM 3119 N N . THR B 1 90 ? -2.948 75.600 -12.727 1.00 33.52 147 THR B N 1
ATOM 3120 C CA . THR B 1 90 ? -2.712 76.861 -12.043 1.00 30.34 147 THR B CA 1
ATOM 3121 C C . THR B 1 90 ? -3.220 76.804 -10.614 1.00 29.95 147 THR B C 1
ATOM 3122 O O . THR B 1 90 ? -4.352 76.370 -10.361 1.00 29.93 147 THR B O 1
ATOM 3133 N N . TYR B 1 91 ? -2.390 77.261 -9.685 1.00 26.74 148 TYR B N 1
ATOM 3134 C CA . TYR B 1 91 ? -2.702 77.163 -8.268 1.00 25.15 148 TYR B CA 1
ATOM 3135 C C . TYR B 1 91 ? -3.220 78.504 -7.757 1.00 27.15 148 TYR B C 1
ATOM 3136 O O . TYR B 1 91 ? -2.862 79.579 -8.264 1.00 28.33 148 TYR B O 1
ATOM 3154 N N . THR B 1 92 ? -4.073 78.421 -6.747 1.00 25.44 149 THR B N 1
ATOM 3155 C CA . THR B 1 92 ? -4.612 79.576 -6.068 1.00 22.20 149 THR B CA 1
ATOM 3156 C C . THR B 1 92 ? -4.547 79.380 -4.558 1.00 27.09 149 THR B C 1
ATOM 3157 O O . THR B 1 92 ? -4.577 78.256 -4.039 1.00 22.06 149 THR B O 1
ATOM 3168 N N . LYS B 1 93 ? -4.483 80.508 -3.854 1.00 26.12 150 LYS B N 1
ATOM 3169 C CA . LYS B 1 93 ? -4.592 80.490 -2.402 1.00 25.21 150 LYS B CA 1
ATOM 3170 C C . LYS B 1 93 ? -5.892 79.849 -1.964 1.00 28.83 150 LYS B C 1
ATOM 3171 O O . LYS B 1 93 ? -5.929 79.103 -0.977 1.00 24.95 150 LYS B O 1
ATOM 3190 N N . ASP B 1 94 ? -6.972 80.146 -2.677 1.00 22.47 151 ASP B N 1
ATOM 3191 C CA . ASP B 1 94 ? -8.294 79.678 -2.243 1.00 28.31 151 ASP B CA 1
ATOM 3192 C C . ASP B 1 94 ? -8.721 78.388 -2.917 1.00 25.39 151 ASP B C 1
ATOM 3193 O O . ASP B 1 94 ? -8.402 78.101 -4.069 1.00 24.47 151 ASP B O 1
ATOM 3255 N N . TRP B 1 97 ? -14.262 75.267 -6.533 1.00 22.62 154 TRP B N 1
ATOM 3256 C CA . TRP B 1 97 ? -15.208 74.165 -6.670 1.00 22.17 154 TRP B CA 1
ATOM 3257 C C . TRP B 1 97 ? -14.612 72.949 -7.359 1.00 21.88 154 TRP B C 1
ATOM 3258 O O . TRP B 1 97 ? -15.076 71.818 -7.149 1.00 21.39 154 TRP B O 1
ATOM 3279 N N . ASN B 1 98 ? -13.603 73.169 -8.208 1.00 23.58 155 ASN B N 1
ATOM 3280 C CA . ASN B 1 98 ? -12.999 72.074 -8.953 1.00 22.13 155 ASN B CA 1
ATOM 3281 C C . ASN B 1 98 ? -11.575 71.766 -8.504 1.00 21.52 155 ASN B C 1
ATOM 3282 O O . ASN B 1 98 ? -10.792 71.222 -9.289 1.00 23.10 155 ASN B O 1
ATOM 3293 N N . SER B 1 99 ? -11.227 72.101 -7.268 1.00 22.33 156 SER B N 1
ATOM 3294 C CA . SER B 1 99 ? -9.874 71.866 -6.757 1.00 24.60 156 SER B CA 1
ATOM 3295 C C . SER B 1 99 ? -9.756 70.406 -6.343 1.00 20.92 156 SER B C 1
ATOM 3296 O O . SER B 1 99 ? -10.124 70.044 -5.219 1.00 23.66 156 SER B O 1
ATOM 3304 N N . CYS B 1 100 ? -9.194 69.577 -7.231 1.00 20.21 157 CYS B N 1
ATOM 3305 C CA . CYS B 1 100 ? -8.998 68.156 -6.925 1.00 21.09 157 CYS B CA 1
ATOM 3306 C C . CYS B 1 100 ? -7.645 67.849 -6.300 1.00 23.31 157 CYS B C 1
ATOM 3307 O O . CYS B 1 100 ? -7.436 66.727 -5.814 1.00 20.34 157 CYS B O 1
ATOM 3315 N N . VAL B 1 101 ? -6.716 68.799 -6.321 1.00 21.91 158 VAL B N 1
ATOM 3316 C CA . VAL B 1 101 ? -5.414 68.603 -5.715 1.00 21.32 158 VAL B CA 1
ATOM 3317 C C . VAL B 1 101 ? -4.989 69.847 -4.953 1.00 21.65 158 VAL B C 1
ATOM 3318 O O . VAL B 1 101 ? -5.554 70.927 -5.099 1.00 20.39 158 VAL B O 1
ATOM 3331 N N . ARG B 1 102 ? -3.988 69.665 -4.103 1.00 19.48 159 ARG B N 1
ATOM 3332 C CA . ARG B 1 102 ? -3.372 70.789 -3.428 1.00 21.79 159 ARG B CA 1
ATOM 3333 C C . ARG B 1 102 ? -1.922 70.444 -3.128 1.00 23.26 159 ARG B C 1
ATOM 3334 O O . ARG B 1 102 ? -1.526 69.278 -3.170 1.00 21.17 159 ARG B O 1
ATOM 3355 N N . ARG B 1 103 ? -1.127 71.480 -2.863 1.00 25.43 160 ARG B N 1
ATOM 3356 C CA . ARG B 1 103 ? 0.266 71.284 -2.474 1.00 21.57 160 ARG B CA 1
ATOM 3357 C C . ARG B 1 103 ? 0.696 72.442 -1.585 1.00 23.09 160 ARG B C 1
ATOM 3358 O O . ARG B 1 103 ? 0.092 73.519 -1.586 1.00 19.37 160 ARG B O 1
ATOM 3379 N N . ARG B 1 104 ? 1.711 72.193 -0.766 1.00 19.72 161 ARG B N 1
ATOM 3380 C CA . ARG B 1 104 ? 2.294 73.284 -0.001 1.00 18.78 161 ARG B CA 1
ATOM 3381 C C . ARG B 1 104 ? 3.827 73.167 -0.107 1.00 21.48 161 ARG B C 1
ATOM 3382 O O . ARG B 1 104 ? 4.370 72.085 -0.371 1.00 22.44 161 ARG B O 1
ATOM 3429 N N . TRP B 1 106 ? 7.491 73.408 1.505 1.00 24.28 163 TRP B N 1
ATOM 3430 C CA . TRP B 1 106 ? 8.310 73.295 2.686 1.00 22.47 163 TRP B CA 1
ATOM 3431 C C . TRP B 1 106 ? 9.645 73.926 2.312 1.00 28.27 163 TRP B C 1
ATOM 3432 O O . TRP B 1 106 ? 10.126 73.757 1.194 1.00 24.57 163 TRP B O 1
ATOM 3453 N N . ILE B 1 107 ? 10.248 74.639 3.250 1.00 23.91 164 ILE B N 1
ATOM 3454 C CA . ILE B 1 107 ? 11.503 75.313 2.995 1.00 24.90 164 ILE B CA 1
ATOM 3455 C C . ILE B 1 107 ? 12.425 75.026 4.164 1.00 28.64 164 ILE B C 1
ATOM 3456 O O . ILE B 1 107 ? 11.999 74.605 5.245 1.00 28.82 164 ILE B O 1
ATOM 3472 N N . ARG B 1 108 ? 13.707 75.268 3.923 1.00 26.94 165 ARG B N 1
ATOM 3473 C CA . ARG B 1 108 ? 14.735 75.109 4.941 1.00 28.25 165 ARG B CA 1
ATOM 3474 C C . ARG B 1 108 ? 15.953 75.884 4.461 1.00 30.16 165 ARG B C 1
ATOM 3475 O O . ARG B 1 108 ? 16.313 75.805 3.281 1.00 29.10 165 ARG B O 1
ATOM 3496 N N . TYR B 1 109 ? 16.542 76.666 5.351 1.00 30.73 166 TYR B N 1
ATOM 3497 C CA . TYR B 1 109 ? 17.717 77.458 5.018 1.00 32.76 166 TYR B CA 1
ATOM 3498 C C . TYR B 1 109 ? 18.991 76.714 5.403 1.00 33.17 166 TYR B C 1
ATOM 3499 O O . TYR B 1 109 ? 19.034 75.979 6.398 1.00 34.62 166 TYR B O 1
ATOM 3517 N N . ARG B 1 110 ? 20.030 76.895 4.592 1.00 35.95 167 ARG B N 1
ATOM 3518 C CA . ARG B 1 110 ? 21.355 76.367 4.883 1.00 35.29 167 ARG B CA 1
ATOM 3519 C C . ARG B 1 110 ? 22.372 77.492 4.859 1.00 39.57 167 ARG B C 1
ATOM 3520 O O . ARG B 1 110 ? 22.190 78.494 4.161 1.00 37.63 167 ARG B O 1
ATOM 3541 N N . ARG B 1 111 ? 23.451 77.299 5.623 1.00 38.62 168 ARG B N 1
ATOM 3542 C CA . ARG B 1 111 ? 24.502 78.290 5.775 1.00 47.60 168 ARG B CA 1
ATOM 3543 C C . ARG B 1 111 ? 25.867 77.609 5.798 1.00 44.71 168 ARG B C 1
ATOM 3544 O O . ARG B 1 111 ? 25.992 76.427 6.135 1.00 42.49 168 ARG B O 1
ATOM 3565 N N . TYR B 1 112 ? 26.884 78.376 5.417 1.00 60.23 169 TYR B N 1
ATOM 3566 C CA . TYR B 1 112 ? 28.274 77.938 5.539 1.00 65.49 169 TYR B CA 1
ATOM 3567 C C . TYR B 1 112 ? 28.667 77.714 6.997 1.00 74.73 169 TYR B C 1
ATOM 3568 O O . TYR B 1 112 ? 28.708 78.663 7.790 1.00 77.76 169 TYR B O 1
ATOM 3586 N N . LYS B 1 113 ? 29.003 76.466 7.330 1.00 71.19 170 LYS B N 1
ATOM 3587 C CA . LYS B 1 113 ? 29.478 76.061 8.664 1.00 73.63 170 LYS B CA 1
ATOM 3588 C C . LYS B 1 113 ? 29.335 74.534 8.790 1.00 71.05 170 LYS B C 1
ATOM 3589 O O . LYS B 1 113 ? 29.809 73.915 9.741 1.00 70.49 170 LYS B O 1
ATOM 3608 N N . PRO C 1 7 ? -53.929 67.114 22.727 1.00 82.41 64 PRO C N 1
ATOM 3609 C CA . PRO C 1 7 ? -53.338 65.962 22.034 1.00 82.89 64 PRO C CA 1
ATOM 3610 C C . PRO C 1 7 ? -52.003 65.508 22.620 1.00 74.12 64 PRO C C 1
ATOM 3611 O O . PRO C 1 7 ? -51.245 66.338 23.124 1.00 72.19 64 PRO C O 1
ATOM 3622 N N . ILE C 1 8 ? -51.749 64.199 22.563 1.00 72.86 65 ILE C N 1
ATOM 3623 C CA . ILE C 1 8 ? -50.488 63.594 22.989 1.00 68.70 65 ILE C CA 1
ATOM 3624 C C . ILE C 1 8 ? -49.652 63.371 21.738 1.00 64.28 65 ILE C C 1
ATOM 3625 O O . ILE C 1 8 ? -50.046 62.591 20.860 1.00 64.82 65 ILE C O 1
ATOM 3641 N N . ARG C 1 9 ? -48.493 64.023 21.659 1.00 60.64 66 ARG C N 1
ATOM 3642 C CA . ARG C 1 9 ? -47.715 63.970 20.428 1.00 56.37 66 ARG C CA 1
ATOM 3643 C C . ARG C 1 9 ? -46.238 64.132 20.738 1.00 56.22 66 ARG C C 1
ATOM 3644 O O . ARG C 1 9 ? -45.859 64.735 21.746 1.00 54.37 66 ARG C O 1
ATOM 3665 N N . ARG C 1 10 ? -45.409 63.602 19.846 1.00 48.70 67 ARG C N 1
ATOM 3666 C CA . ARG C 1 10 ? -43.976 63.627 20.066 1.00 45.62 67 ARG C CA 1
ATOM 3667 C C . ARG C 1 10 ? -43.266 63.647 18.726 1.00 41.70 67 ARG C C 1
ATOM 3668 O O . ARG C 1 10 ? -43.672 62.960 17.780 1.00 42.13 67 ARG C O 1
ATOM 3689 N N . ARG C 1 11 ? -42.171 64.390 18.689 1.00 38.82 68 ARG C N 1
ATOM 3690 C CA . ARG C 1 11 ? -41.433 64.628 17.461 1.00 36.00 68 ARG C CA 1
ATOM 3691 C C . ARG C 1 11 ? -40.238 63.687 17.402 1.00 35.53 68 ARG C C 1
ATOM 3692 O O . ARG C 1 11 ? -39.517 63.521 18.393 1.00 35.06 68 ARG C O 1
ATOM 3713 N N . GLU C 1 12 ? -40.058 63.033 16.262 1.00 32.18 69 GLU C N 1
ATOM 3714 C CA . GLU C 1 12 ? -38.837 62.303 15.965 1.00 30.24 69 GLU C CA 1
ATOM 3715 C C . GLU C 1 12 ? -37.938 63.188 15.111 1.00 36.26 69 GLU C C 1
ATOM 3716 O O . GLU C 1 12 ? -38.417 64.072 14.401 1.00 28.70 69 GLU C O 1
ATOM 3728 N N . GLU C 1 13 ? -36.617 62.979 15.200 1.00 27.72 70 GLU C N 1
ATOM 3729 C CA . GLU C 1 13 ? -35.700 63.809 14.416 1.00 30.16 70 GLU C CA 1
ATOM 3730 C C . GLU C 1 13 ? -34.562 62.971 13.858 1.00 25.38 70 GLU C C 1
ATOM 3731 O O . GLU C 1 13 ? -34.214 61.928 14.405 1.00 23.05 70 GLU C O 1
ATOM 3743 N N . ALA C 1 14 ? -34.004 63.432 12.741 1.00 22.82 71 ALA C N 1
ATOM 3744 C CA . ALA C 1 14 ? -32.839 62.820 12.110 1.00 22.38 71 ALA C CA 1
ATOM 3745 C C . ALA C 1 14 ? -32.053 63.931 11.438 1.00 24.79 71 ALA C C 1
ATOM 3746 O O . ALA C 1 14 ? -32.631 64.924 10.982 1.00 26.03 71 ALA C O 1
ATOM 3753 N N . TYR C 1 15 ? -30.744 63.770 11.365 1.00 18.04 72 TYR C N 1
ATOM 3754 C CA . TYR C 1 15 ? -29.902 64.728 10.667 1.00 15.87 72 TYR C CA 1
ATOM 3755 C C . TYR C 1 15 ? -29.420 64.137 9.357 1.00 19.03 72 TYR C C 1
ATOM 3756 O O . TYR C 1 15 ? -28.978 62.984 9.314 1.00 17.53 72 TYR C O 1
ATOM 3774 N N . GLU C 1 16 ? -29.507 64.919 8.298 1.00 13.10 73 GLU C N 1
ATOM 3775 C CA . GLU C 1 16 ? -28.897 64.599 7.006 1.00 14.88 73 GLU C CA 1
ATOM 3776 C C . GLU C 1 16 ? -27.572 65.338 6.911 1.00 14.47 73 GLU C C 1
ATOM 3777 O O . GLU C 1 16 ? -27.552 66.578 6.992 1.00 14.80 73 GLU C O 1
ATOM 3789 N N . ASN C 1 17 ? -26.471 64.579 6.749 1.00 14.49 74 ASN C N 1
ATOM 3790 C CA . ASN C 1 17 ? -25.099 65.083 6.883 1.00 14.49 74 ASN C CA 1
ATOM 3791 C C . ASN C 1 17 ? -24.415 65.087 5.519 1.00 13.16 74 ASN C C 1
ATOM 3792 O O . ASN C 1 17 ? -24.489 64.101 4.786 1.00 14.79 74 ASN C O 1
ATOM 3803 N N . GLN C 1 18 ? -23.824 66.226 5.142 1.00 13.90 75 GLN C N 1
ATOM 3804 C CA . GLN C 1 18 ? -23.172 66.365 3.846 1.00 13.12 75 GLN C CA 1
ATOM 3805 C C . GLN C 1 18 ? -21.766 66.936 4.037 1.00 13.69 75 GLN C C 1
ATOM 3806 O O . GLN C 1 18 ? -21.513 67.698 4.980 1.00 12.53 75 GLN C O 1
ATOM 3820 N N . ARG C 1 19 ? -20.880 66.595 3.107 1.00 15.86 76 ARG C N 1
ATOM 3821 C CA . ARG C 1 19 ? -19.502 67.071 3.113 1.00 16.27 76 ARG C CA 1
ATOM 3822 C C . ARG C 1 19 ? -19.134 67.627 1.741 1.00 14.53 76 ARG C C 1
ATOM 3823 O O . ARG C 1 19 ? -19.486 67.063 0.691 1.00 15.80 76 ARG C O 1
ATOM 3844 N N . TRP C 1 20 ? -18.405 68.732 1.759 1.00 14.36 77 TRP C N 1
ATOM 3845 C CA . TRP C 1 20 ? -17.914 69.334 0.529 1.00 19.79 77 TRP C CA 1
ATOM 3846 C C . TRP C 1 20 ? -16.947 68.387 -0.174 1.00 17.85 77 TRP C C 1
ATOM 3847 O O . TRP C 1 20 ? -16.009 67.878 0.445 1.00 18.55 77 TRP C O 1
ATOM 3868 N N . ASN C 1 21 ? -17.177 68.175 -1.484 1.00 17.83 78 ASN C N 1
ATOM 3869 C CA . ASN C 1 21 ? -16.328 67.460 -2.423 1.00 18.44 78 ASN C CA 1
ATOM 3870 C C . ASN C 1 21 ? -15.957 68.357 -3.595 1.00 22.28 78 ASN C C 1
ATOM 3871 O O . ASN C 1 21 ? -16.784 69.171 -4.049 1.00 20.73 78 ASN C O 1
ATOM 3882 N N . PRO C 1 22 ? -14.745 68.199 -4.144 1.00 21.93 79 PRO C N 1
ATOM 3883 C CA . PRO C 1 22 ? -14.466 68.783 -5.460 1.00 25.58 79 PRO C CA 1
ATOM 3884 C C . PRO C 1 22 ? -15.477 68.273 -6.482 1.00 22.40 79 PRO C C 1
ATOM 3885 O O . PRO C 1 22 ? -15.983 67.152 -6.371 1.00 22.08 79 PRO C O 1
ATOM 3896 N N . MET C 1 23 ? -15.770 69.123 -7.470 1.00 23.16 80 MET C N 1
ATOM 3897 C CA . MET C 1 23 ? -16.655 68.860 -8.610 1.00 23.88 80 MET C CA 1
ATOM 3898 C C . MET C 1 23 ? -18.128 68.767 -8.194 1.00 22.23 80 MET C C 1
ATOM 3899 O O . MET C 1 23 ? -18.992 69.250 -8.925 1.00 29.44 80 MET C O 1
ATOM 3913 N N . GLY C 1 24 ? -18.420 68.206 -7.035 1.00 21.03 81 GLY C N 1
ATOM 3914 C CA . GLY C 1 24 ? -19.802 67.963 -6.616 1.00 27.22 81 GLY C CA 1
ATOM 3915 C C . GLY C 1 24 ? -20.391 68.872 -5.547 1.00 24.31 81 GLY C C 1
ATOM 3916 O O . GLY C 1 24 ? -21.596 68.792 -5.278 1.00 18.52 81 GLY C O 1
ATOM 3920 N N . GLY C 1 25 ? -19.580 69.751 -4.947 1.00 17.92 82 GLY C N 1
ATOM 3921 C CA . GLY C 1 25 ? -20.031 70.587 -3.849 1.00 18.21 82 GLY C CA 1
ATOM 3922 C C . GLY C 1 25 ? -20.354 69.762 -2.611 1.00 18.32 82 GLY C C 1
ATOM 3923 O O . GLY C 1 25 ? -19.849 68.637 -2.431 1.00 15.69 82 GLY C O 1
ATOM 3927 N N . PHE C 1 26 ? -21.249 70.297 -1.764 1.00 14.55 83 PHE C N 1
ATOM 3928 C CA . PHE C 1 26 ? -21.682 69.561 -0.569 1.00 17.93 83 PHE C CA 1
ATOM 3929 C C . PHE C 1 26 ? -22.582 68.404 -1.003 1.00 17.93 83 PHE C C 1
ATOM 3930 O O . PHE C 1 26 ? -23.532 68.612 -1.760 1.00 18.94 83 PHE C O 1
ATOM 3947 N N . CYS C 1 27 ? -22.300 67.184 -0.542 1.00 17.69 84 CYS C N 1
ATOM 3948 C CA . CYS C 1 27 ? -23.067 66.050 -1.036 1.00 19.13 84 CYS C CA 1
ATOM 3949 C C . CYS C 1 27 ? -22.942 64.854 -0.090 1.00 16.00 84 CYS C C 1
ATOM 3950 O O . CYS C 1 27 ? -22.390 64.936 1.018 1.00 15.97 84 CYS C O 1
ATOM 3958 N N . GLU C 1 28 ? -23.533 63.753 -0.508 1.00 17.76 85 GLU C N 1
ATOM 3959 C CA . GLU C 1 28 ? -23.677 62.569 0.341 1.00 22.77 85 GLU C CA 1
ATOM 3960 C C . GLU C 1 28 ? -22.397 61.733 0.417 1.00 27.39 85 GLU C C 1
ATOM 3961 O O . GLU C 1 28 ? -22.345 60.731 1.152 1.00 23.67 85 GLU C O 1
ATOM 4000 N N . LEU C 1 30 ? -19.262 60.966 1.867 1.00 21.01 87 LEU C N 1
ATOM 4001 C CA . LEU C 1 30 ? -18.600 61.293 3.119 1.00 18.66 87 LEU C CA 1
ATOM 4002 C C . LEU C 1 30 ? -17.296 60.483 3.231 1.00 20.18 87 LEU C C 1
ATOM 4003 O O . LEU C 1 30 ? -17.128 59.459 2.555 1.00 22.63 87 LEU C O 1
ATOM 4019 N N . LEU C 1 31 ? -16.422 60.922 4.130 1.00 18.21 88 LEU C N 1
ATOM 4020 C CA . LEU C 1 31 ? -15.172 60.220 4.416 1.00 22.52 88 LEU C CA 1
ATOM 4021 C C . LEU C 1 31 ? -15.430 58.878 5.094 1.00 28.80 88 LEU C C 1
ATOM 4022 O O . LEU C 1 31 ? -16.422 58.692 5.797 1.00 21.23 88 LEU C O 1
ATOM 4038 N N . LEU C 1 32 ? -14.472 57.959 4.953 1.00 23.20 89 LEU C N 1
ATOM 4039 C CA . LEU C 1 32 ? -14.595 56.687 5.658 1.00 27.49 89 LEU C CA 1
ATOM 4040 C C . LEU C 1 32 ? -14.813 56.891 7.141 1.00 24.18 89 LEU C C 1
ATOM 4041 O O . LEU C 1 32 ? -15.505 56.102 7.781 1.00 27.89 89 LEU C O 1
ATOM 4057 N N . SER C 1 33 ? -14.163 57.888 7.724 1.00 25.01 90 SER C N 1
ATOM 4058 C CA . SER C 1 33 ? -14.225 58.094 9.165 1.00 23.36 90 SER C CA 1
ATOM 4059 C C . SER C 1 33 ? -15.454 58.875 9.607 1.00 28.54 90 SER C C 1
ATOM 4060 O O . SER C 1 33 ? -15.679 59.021 10.823 1.00 23.44 90 SER C O 1
ATOM 4068 N N . ASP C 1 34 ? -16.226 59.418 8.663 1.00 20.37 91 ASP C N 1
ATOM 4069 C CA . ASP C 1 34 ? -17.340 60.288 9.020 1.00 18.15 91 ASP C CA 1
ATOM 4070 C C . ASP C 1 34 ? -18.513 59.474 9.593 1.00 19.84 91 ASP C C 1
ATOM 4071 O O . ASP C 1 34 ? -18.677 58.290 9.304 1.00 20.23 91 ASP C O 1
ATOM 4080 N N . ARG C 1 35 ? -19.352 60.146 10.379 1.00 17.69 92 ARG C N 1
ATOM 4081 C CA . ARG C 1 35 ? -20.657 59.625 10.778 1.00 17.91 92 ARG C CA 1
ATOM 4082 C C . ARG C 1 35 ? -21.507 59.222 9.566 1.00 19.63 92 ARG C C 1
ATOM 4083 O O . ARG C 1 35 ? -21.298 59.703 8.444 1.00 16.69 92 ARG C O 1
ATOM 4104 N N . TRP C 1 36 ? -22.502 58.356 9.806 1.00 18.17 93 TRP C N 1
ATOM 4105 C CA . TRP C 1 36 ? -23.505 58.030 8.792 1.00 19.23 93 TRP C CA 1
ATOM 4106 C C . TRP C 1 36 ? -24.096 59.297 8.149 1.00 18.82 93 TRP C C 1
ATOM 4107 O O . TRP C 1 36 ? -24.287 60.313 8.814 1.00 16.61 93 TRP C O 1
ATOM 4128 N N . GLY C 1 37 ? -24.452 59.209 6.861 1.00 15.48 94 GLY C N 1
ATOM 4129 C CA . GLY C 1 37 ? -25.083 60.344 6.192 1.00 18.52 94 GLY C CA 1
ATOM 4130 C C . GLY C 1 37 ? -26.429 60.714 6.812 1.00 18.16 94 GLY C C 1
ATOM 4131 O O . GLY C 1 37 ? -26.872 61.874 6.701 1.00 18.35 94 GLY C O 1
ATOM 4135 N N . TRP C 1 38 ? -27.079 59.749 7.458 1.00 18.56 95 TRP C N 1
ATOM 4136 C CA . TRP C 1 38 ? -28.310 59.939 8.233 1.00 18.57 95 TRP C CA 1
ATOM 4137 C C . TRP C 1 38 ? -28.024 59.529 9.679 1.00 15.24 95 TRP C C 1
ATOM 4138 O O . TRP C 1 38 ? -27.809 58.345 9.956 1.00 18.28 95 TRP C O 1
ATOM 4159 N N . SER C 1 39 ? -27.998 60.487 10.609 1.00 15.93 96 SER C N 1
ATOM 4160 C CA . SER C 1 39 ? -27.567 60.192 11.980 1.00 14.24 96 SER C CA 1
ATOM 4161 C C . SER C 1 39 ? -28.341 61.063 12.973 1.00 14.82 96 SER C C 1
ATOM 4162 O O . SER C 1 39 ? -29.117 61.941 12.579 1.00 16.47 96 SER C O 1
ATOM 4170 N N . ASP C 1 40 ? -28.074 60.865 14.266 1.00 14.77 97 ASP C N 1
ATOM 4171 C CA . ASP C 1 40 ? -28.576 61.796 15.274 1.00 15.11 97 ASP C CA 1
ATOM 4172 C C . ASP C 1 40 ? -27.636 62.995 15.376 1.00 14.16 97 ASP C C 1
ATOM 4173 O O . ASP C 1 40 ? -26.668 63.129 14.627 1.00 13.87 97 ASP C O 1
ATOM 4182 N N . VAL C 1 41 ? -27.907 63.870 16.336 1.00 15.62 98 VAL C N 1
ATOM 4183 C CA . VAL C 1 41 ? -27.083 65.069 16.504 1.00 17.18 98 VAL C CA 1
ATOM 4184 C C . VAL C 1 41 ? -25.645 64.709 16.910 1.00 15.68 98 VAL C C 1
ATOM 4185 O O . VAL C 1 41 ? -24.683 65.382 16.514 1.00 15.30 98 VAL C O 1
ATOM 4198 N N . SER C 1 42 ? -25.473 63.645 17.690 1.00 14.64 99 SER C N 1
ATOM 4199 C CA . SER C 1 42 ? -24.138 63.265 18.143 1.00 14.76 99 SER C CA 1
ATOM 4200 C C . SER C 1 42 ? -23.332 62.531 17.082 1.00 18.34 99 SER C C 1
ATOM 4201 O O . SER C 1 42 ? -22.108 62.424 17.214 1.00 16.70 99 SER C O 1
ATOM 4209 N N . GLY C 1 43 ? -23.971 62.037 16.039 1.00 15.40 100 GLY C N 1
ATOM 4210 C CA . GLY C 1 43 ? -23.281 61.247 15.051 1.00 17.97 100 GLY C CA 1
ATOM 4211 C C . GLY C 1 43 ? -23.125 59.774 15.406 1.00 18.20 100 GLY C C 1
ATOM 4212 O O . GLY C 1 43 ? -22.602 59.008 14.582 1.00 17.70 100 GLY C O 1
ATOM 4216 N N . LEU C 1 44 ? -23.541 59.356 16.600 1.00 15.24 101 LEU C N 1
ATOM 4217 C CA . LEU C 1 44 ? -23.226 58.024 17.082 1.00 16.51 101 LEU C CA 1
ATOM 4218 C C . LEU C 1 44 ? -24.379 57.042 16.882 1.00 17.39 101 LEU C C 1
ATOM 4219 O O . LEU C 1 44 ? -24.228 55.858 17.224 1.00 18.77 101 LEU C O 1
ATOM 4235 N N . GLN C 1 45 ? -25.514 57.519 16.361 1.00 16.95 102 GLN C N 1
ATOM 4236 C CA . GLN C 1 45 ? -26.703 56.718 16.084 1.00 18.07 102 GLN C CA 1
ATOM 4237 C C . GLN C 1 45 ? -27.082 56.877 14.625 1.00 17.56 102 GLN C C 1
ATOM 4238 O O . GLN C 1 45 ? -27.215 58.009 14.124 1.00 16.35 102 GLN C O 1
ATOM 4252 N N . HIS C 1 46 ? -27.285 55.757 13.961 1.00 18.78 103 HIS C N 1
ATOM 4253 C CA . HIS C 1 46 ? -27.750 55.754 12.570 1.00 18.84 103 HIS C CA 1
ATOM 4254 C C . HIS C 1 46 ? -29.248 56.041 12.554 1.00 19.55 103 HIS C C 1
ATOM 4255 O O . HIS C 1 46 ? -29.984 55.439 13.332 1.00 21.04 103 HIS C O 1
ATOM 4269 N N . ARG C 1 47 ? -29.701 56.990 11.711 1.00 19.41 104 ARG C N 1
ATOM 4270 C CA . ARG C 1 47 ? -31.107 57.414 11.693 1.00 20.72 104 ARG C CA 1
ATOM 4271 C C . ARG C 1 47 ? -31.650 57.447 10.269 1.00 22.57 104 ARG C C 1
ATOM 4272 O O . ARG C 1 47 ? -32.088 58.486 9.781 1.00 22.44 104 ARG C O 1
ATOM 4293 N N . PRO C 1 48 ? -31.622 56.331 9.566 1.00 27.52 105 PRO C N 1
ATOM 4294 C CA . PRO C 1 48 ? -32.304 56.281 8.262 1.00 33.55 105 PRO C CA 1
ATOM 4295 C C . PRO C 1 48 ? -33.788 56.563 8.449 1.00 32.38 105 PRO C C 1
ATOM 4296 O O . PRO C 1 48 ? -34.477 55.853 9.177 1.00 33.10 105 PRO C O 1
ATOM 4307 N N . LEU C 1 49 ? -34.271 57.632 7.807 1.00 33.67 106 LEU C N 1
ATOM 4308 C CA . LEU C 1 49 ? -35.665 58.036 7.962 1.00 38.66 106 LEU C CA 1
ATOM 4309 C C . LEU C 1 49 ? -36.604 56.854 7.806 1.00 36.80 106 LEU C C 1
ATOM 4310 O O . LEU C 1 49 ? -37.557 56.703 8.583 1.00 38.11 106 LEU C O 1
ATOM 4326 N N . ASP C 1 50 ? -36.317 55.990 6.817 1.00 47.74 107 ASP C N 1
ATOM 4327 C CA . ASP C 1 50 ? -37.196 54.874 6.467 1.00 59.77 107 ASP C CA 1
ATOM 4328 C C . ASP C 1 50 ? -37.358 53.906 7.624 1.00 58.31 107 ASP C C 1
ATOM 4329 O O . ASP C 1 50 ? -38.476 53.494 7.948 1.00 70.32 107 ASP C O 1
ATOM 4338 N N . ARG C 1 51 ? -36.252 53.524 8.252 1.00 63.09 108 ARG C N 1
ATOM 4339 C CA . ARG C 1 51 ? -36.260 52.514 9.300 1.00 64.29 108 ARG C CA 1
ATOM 4340 C C . ARG C 1 51 ? -36.655 53.066 10.666 1.00 60.13 108 ARG C C 1
ATOM 4341 O O . ARG C 1 51 ? -36.612 52.317 11.647 1.00 66.54 108 ARG C O 1
ATOM 4362 N N . VAL C 1 52 ? -37.056 54.332 10.765 1.00 44.75 109 VAL C N 1
ATOM 4363 C CA . VAL C 1 52 ? -37.521 54.857 12.049 1.00 45.12 109 VAL C CA 1
ATOM 4364 C C . VAL C 1 52 ? -38.907 54.287 12.317 1.00 48.68 109 VAL C C 1
ATOM 4365 O O . VAL C 1 52 ? -39.884 54.668 11.667 1.00 46.86 109 VAL C O 1
ATOM 4378 N N . ALA C 1 53 ? -38.995 53.389 13.293 1.00 58.68 110 ALA C N 1
ATOM 4379 C CA . ALA C 1 53 ? -40.233 52.683 13.578 1.00 54.26 110 ALA C CA 1
ATOM 4380 C C . ALA C 1 53 ? -41.026 53.403 14.655 1.00 56.82 110 ALA C C 1
ATOM 4381 O O . ALA C 1 53 ? -40.469 54.051 15.550 1.00 53.21 110 ALA C O 1
ATOM 4388 N N . LEU C 1 54 ? -42.339 53.282 14.544 1.00 51.91 111 LEU C N 1
ATOM 4389 C CA . LEU C 1 54 ? -43.245 53.809 15.536 1.00 61.54 111 LEU C CA 1
ATOM 4390 C C . LEU C 1 54 ? -43.176 52.959 16.807 1.00 73.21 111 LEU C C 1
ATOM 4391 O O . LEU C 1 54 ? -42.878 51.761 16.748 1.00 68.01 111 LEU C O 1
ATOM 4407 N N . PRO C 1 55 ? -43.470 53.550 17.970 1.00 69.22 112 PRO C N 1
ATOM 4408 C CA . PRO C 1 55 ? -43.377 52.767 19.214 1.00 66.37 112 PRO C CA 1
ATOM 4409 C C . PRO C 1 55 ? -44.274 51.542 19.220 1.00 67.44 112 PRO C C 1
ATOM 4410 O O . PRO C 1 55 ? -43.823 50.452 19.596 1.00 66.69 112 PRO C O 1
ATOM 4421 N N . SER C 1 56 ? -45.529 51.685 18.805 1.00 65.75 113 SER C N 1
ATOM 4422 C CA . SER C 1 56 ? -46.487 50.591 18.879 1.00 72.42 113 SER C CA 1
ATOM 4423 C C . SER C 1 56 ? -47.660 50.917 17.963 1.00 75.86 113 SER C C 1
ATOM 4424 O O . SER C 1 56 ? -47.730 52.015 17.393 1.00 74.02 113 SER C O 1
ATOM 4432 N N . PRO C 1 57 ? -48.596 49.978 17.787 1.00 78.49 114 PRO C N 1
ATOM 4433 C CA . PRO C 1 57 ? -49.776 50.265 16.949 1.00 73.97 114 PRO C CA 1
ATOM 4434 C C . PRO C 1 57 ? -50.668 51.374 17.485 1.00 76.30 114 PRO C C 1
ATOM 4435 O O . PRO C 1 57 ? -51.509 51.888 16.732 1.00 77.33 114 PRO C O 1
ATOM 4446 N N . HIS C 1 58 ? -50.529 51.755 18.760 1.00 82.21 115 HIS C N 1
ATOM 4447 C CA . HIS C 1 58 ? -51.293 52.881 19.292 1.00 86.20 115 HIS C CA 1
ATOM 4448 C C . HIS C 1 58 ? -50.775 54.226 18.797 1.00 79.90 115 HIS C C 1
ATOM 4449 O O . HIS C 1 58 ? -51.464 55.241 18.969 1.00 80.83 115 HIS C O 1
ATOM 4463 N N . TRP C 1 59 ? -49.599 54.254 18.184 1.00 67.45 116 TRP C N 1
ATOM 4464 C CA . TRP C 1 59 ? -49.032 55.474 17.640 1.00 63.67 116 TRP C CA 1
ATOM 4465 C C . TRP C 1 59 ? -49.211 55.502 16.127 1.00 64.75 116 TRP C C 1
ATOM 4466 O O . TRP C 1 59 ? -49.289 54.458 15.474 1.00 65.64 116 TRP C O 1
ATOM 4487 N N . GLU C 1 60 ? -49.265 56.715 15.576 1.00 67.85 117 GLU C N 1
ATOM 4488 C CA . GLU C 1 60 ? -49.318 56.916 14.136 1.00 64.29 117 GLU C CA 1
ATOM 4489 C C . GLU C 1 60 ? -48.691 58.258 13.801 1.00 58.09 117 GLU C C 1
ATOM 4490 O O . GLU C 1 60 ? -48.637 59.162 14.634 1.00 61.58 117 GLU C O 1
ATOM 4502 N N . TRP C 1 61 ? -48.266 58.387 12.551 1.00 56.29 118 TRP C N 1
ATOM 4503 C CA . TRP C 1 61 ? -47.576 59.585 12.089 1.00 55.52 118 TRP C CA 1
ATOM 4504 C C . TRP C 1 61 ? -48.561 60.681 11.707 1.00 61.08 118 TRP C C 1
ATOM 4505 O O . TRP C 1 61 ? -49.619 60.416 11.118 1.00 59.01 118 TRP C O 1
ATOM 4526 N N . GLU C 1 62 ? -48.213 61.925 12.061 1.00 53.41 119 GLU C N 1
ATOM 4527 C CA . GLU C 1 62 ? -49.049 63.059 11.685 1.00 55.64 119 GLU C CA 1
ATOM 4528 C C . GLU C 1 62 ? -48.839 63.446 10.230 1.00 54.54 119 GLU C C 1
ATOM 4529 O O . GLU C 1 62 ? -49.748 63.979 9.590 1.00 57.45 119 GLU C O 1
ATOM 4541 N N . SER C 1 63 ? -47.654 63.200 9.697 1.00 50.67 120 SER C N 1
ATOM 4542 C CA . SER C 1 63 ? -47.335 63.590 8.334 1.00 53.58 120 SER C CA 1
ATOM 4543 C C . SER C 1 63 ? -46.080 62.842 7.913 1.00 51.39 120 SER C C 1
ATOM 4544 O O . SER C 1 63 ? -45.476 62.099 8.694 1.00 45.52 120 SER C O 1
ATOM 4552 N N . ASP C 1 64 ? -45.691 63.038 6.664 1.00 51.71 121 ASP C N 1
ATOM 4553 C CA . ASP C 1 64 ? -44.426 62.482 6.233 1.00 44.02 121 ASP C CA 1
ATOM 4554 C C . ASP C 1 64 ? -43.287 63.328 6.809 1.00 43.28 121 ASP C C 1
ATOM 4555 O O . ASP C 1 64 ? -43.488 64.426 7.346 1.00 39.28 121 ASP C O 1
ATOM 4564 N N . TRP C 1 65 ? -42.091 62.766 6.738 1.00 38.71 122 TRP C N 1
ATOM 4565 C CA . TRP C 1 65 ? -40.891 63.462 7.195 1.00 33.73 122 TRP C CA 1
ATOM 4566 C C . TRP C 1 65 ? -40.776 64.796 6.474 1.00 34.66 122 TRP C C 1
ATOM 4567 O O . TRP C 1 65 ? -41.137 64.902 5.296 1.00 32.91 122 TRP C O 1
ATOM 4588 N N . TYR C 1 66 ? -40.301 65.829 7.183 1.00 29.73 123 TYR C N 1
ATOM 4589 C CA . TYR C 1 66 ? -40.017 67.098 6.512 1.00 29.06 123 TYR C CA 1
ATOM 4590 C C . TYR C 1 66 ? -38.862 67.818 7.195 1.00 28.38 123 TYR C C 1
ATOM 4591 O O . TYR C 1 66 ? -38.518 67.536 8.349 1.00 27.74 123 TYR C O 1
ATOM 4609 N N . VAL C 1 67 ? -38.245 68.741 6.451 1.00 27.32 124 VAL C N 1
ATOM 4610 C CA . VAL C 1 67 ? -37.060 69.443 6.954 1.00 23.41 124 VAL C CA 1
ATOM 4611 C C . VAL C 1 67 ? -37.508 70.560 7.886 1.00 24.80 124 VAL C C 1
ATOM 4612 O O . VAL C 1 67 ? -38.397 71.335 7.532 1.00 26.86 124 VAL C O 1
ATOM 4625 N N . ASP C 1 68 ? -36.863 70.665 9.061 1.00 27.12 125 ASP C N 1
ATOM 4626 C CA . ASP C 1 68 ? -37.096 71.752 10.016 1.00 27.57 125 ASP C CA 1
ATOM 4627 C C . ASP C 1 68 ? -36.210 72.930 9.638 1.00 26.03 125 ASP C C 1
ATOM 4628 O O . ASP C 1 68 ? -35.027 72.959 9.972 1.00 24.67 125 ASP C O 1
ATOM 4637 N N . GLU C 1 69 ? -36.790 73.924 8.972 1.00 27.18 126 GLU C N 1
ATOM 4638 C CA . GLU C 1 69 ? -36.012 75.056 8.462 1.00 25.77 126 GLU C CA 1
ATOM 4639 C C . GLU C 1 69 ? -35.856 76.121 9.547 1.00 27.16 126 GLU C C 1
ATOM 4640 O O . GLU C 1 69 ? -36.254 77.277 9.385 1.00 29.71 126 GLU C O 1
ATOM 4652 N N . ASN C 1 70 ? -35.302 75.694 10.678 1.00 28.06 127 ASN C N 1
ATOM 4653 C CA . ASN C 1 70 ? -35.118 76.563 11.833 1.00 35.39 127 ASN C CA 1
ATOM 4654 C C . ASN C 1 70 ? -33.831 76.159 12.530 1.00 33.86 127 ASN C C 1
ATOM 4655 O O . ASN C 1 70 ? -33.502 74.972 12.564 1.00 25.08 127 ASN C O 1
ATOM 4666 N N . PHE C 1 71 ? -33.111 77.144 13.073 1.00 30.74 128 PHE C N 1
ATOM 4667 C CA . PHE C 1 71 ? -31.866 76.896 13.802 1.00 25.70 128 PHE C CA 1
ATOM 4668 C C . PHE C 1 71 ? -31.637 78.042 14.782 1.00 29.29 128 PHE C C 1
ATOM 4669 O O . PHE C 1 71 ? -31.851 79.211 14.438 1.00 29.74 128 PHE C O 1
ATOM 4686 N N . GLY C 1 72 ? -31.299 77.699 16.024 1.00 36.05 129 GLY C N 1
ATOM 4687 C CA . GLY C 1 72 ? -31.030 78.723 17.039 1.00 36.86 129 GLY C CA 1
ATOM 4688 C C . GLY C 1 72 ? -32.147 79.720 17.234 1.00 40.43 129 GLY C C 1
ATOM 4689 O O . GLY C 1 72 ? -31.889 80.916 17.445 1.00 39.55 129 GLY C O 1
ATOM 4693 N N . GLY C 1 73 ? -33.395 79.257 17.180 1.00 36.45 130 GLY C N 1
ATOM 4694 C CA . GLY C 1 73 ? -34.529 80.142 17.382 1.00 38.24 130 GLY C CA 1
ATOM 4695 C C . GLY C 1 73 ? -34.862 81.073 16.235 1.00 39.28 130 GLY C C 1
ATOM 4696 O O . GLY C 1 73 ? -35.629 82.017 16.440 1.00 42.78 130 GLY C O 1
ATOM 4700 N N . GLU C 1 74 ? -34.319 80.841 15.042 1.00 39.33 131 GLU C N 1
ATOM 4701 C CA . GLU C 1 74 ? -34.574 81.653 13.858 1.00 37.52 131 GLU C CA 1
ATOM 4702 C C . GLU C 1 74 ? -34.719 80.761 12.644 1.00 34.82 131 GLU C C 1
ATOM 4703 O O . GLU C 1 74 ? -34.190 79.637 12.609 1.00 31.89 131 GLU C O 1
ATOM 4715 N N . PRO C 1 75 ? -35.386 81.234 11.589 1.00 35.93 132 PRO C N 1
ATOM 4716 C CA . PRO C 1 75 ? -35.389 80.499 10.322 1.00 33.64 132 PRO C CA 1
ATOM 4717 C C . PRO C 1 75 ? -33.983 80.282 9.780 1.00 34.08 132 PRO C C 1
ATOM 4718 O O . PRO C 1 75 ? -33.085 81.114 9.938 1.00 34.12 132 PRO C O 1
ATOM 4729 N N . THR C 1 76 ? -33.808 79.155 9.108 1.00 30.67 133 THR C N 1
ATOM 4730 C CA . THR C 1 76 ? -32.655 78.972 8.245 1.00 29.68 133 THR C CA 1
ATOM 4731 C C . THR C 1 76 ? -32.910 79.636 6.893 1.00 29.52 133 THR C C 1
ATOM 4732 O O . THR C 1 76 ? -33.995 80.134 6.623 1.00 29.17 133 THR C O 1
ATOM 4743 N N . GLU C 1 77 ? -31.913 79.576 6.009 1.00 29.73 134 GLU C N 1
ATOM 4744 C CA . GLU C 1 77 ? -32.183 79.805 4.591 1.00 30.49 134 GLU C CA 1
ATOM 4745 C C . GLU C 1 77 ? -32.965 78.601 4.046 1.00 29.17 134 GLU C C 1
ATOM 4746 O O . GLU C 1 77 ? -33.035 77.543 4.675 1.00 25.85 134 GLU C O 1
ATOM 4758 N N . LYS C 1 78 ? -33.597 78.775 2.889 1.00 28.27 135 LYS C N 1
ATOM 4759 C CA . LYS C 1 78 ? -34.326 77.662 2.288 1.00 28.76 135 LYS C CA 1
ATOM 4760 C C . LYS C 1 78 ? -33.416 76.445 2.195 1.00 25.90 135 LYS C C 1
ATOM 4761 O O . LYS C 1 78 ? -32.233 76.551 1.861 1.00 26.19 135 LYS C O 1
ATOM 4780 N N . GLY C 1 79 ? -33.978 75.278 2.488 1.00 24.04 136 GLY C N 1
ATOM 4781 C CA . GLY C 1 79 ? -33.221 74.040 2.533 1.00 22.37 136 GLY C CA 1
ATOM 4782 C C . GLY C 1 79 ? -32.891 73.577 3.935 1.00 21.20 136 GLY C C 1
ATOM 4783 O O . GLY C 1 79 ? -32.633 72.388 4.133 1.00 20.20 136 GLY C O 1
ATOM 4787 N N . GLY C 1 80 ? -32.895 74.484 4.906 1.00 21.20 137 GLY C N 1
ATOM 4788 C CA . GLY C 1 80 ? -32.627 74.107 6.281 1.00 22.93 137 GLY C CA 1
ATOM 4789 C C . GLY C 1 80 ? -31.188 73.819 6.644 1.00 21.32 137 GLY C C 1
ATOM 4790 O O . GLY C 1 80 ? -30.946 73.356 7.751 1.00 19.62 137 GLY C O 1
ATOM 4794 N N . TRP C 1 81 ? -30.222 74.072 5.768 1.00 18.36 138 TRP C N 1
ATOM 4795 C CA . TRP C 1 81 ? -28.842 73.677 6.061 1.00 19.20 138 TRP C CA 1
ATOM 4796 C C . TRP C 1 81 ? -28.202 74.561 7.122 1.00 24.02 138 TRP C C 1
ATOM 4797 O O . TRP C 1 81 ? -28.510 75.754 7.231 1.00 21.18 138 TRP C O 1
ATOM 4818 N N . THR C 1 82 ? -27.292 73.949 7.915 1.00 17.67 139 THR C N 1
ATOM 4819 C CA . THR C 1 82 ? -26.391 74.648 8.822 1.00 15.36 139 THR C CA 1
ATOM 4820 C C . THR C 1 82 ? -24.977 74.138 8.525 1.00 16.69 139 THR C C 1
ATOM 4821 O O . THR C 1 82 ? -24.805 73.013 8.075 1.00 18.84 139 THR C O 1
ATOM 4832 N N . TYR C 1 83 ? -23.986 74.989 8.714 1.00 19.02 140 TYR C N 1
ATOM 4833 C CA . TYR C 1 83 ? -22.635 74.774 8.190 1.00 18.30 140 TYR C CA 1
ATOM 4834 C C . TYR C 1 83 ? -21.591 74.766 9.303 1.00 17.47 140 TYR C C 1
ATOM 4835 O O . TYR C 1 83 ? -21.721 75.507 10.286 1.00 19.25 140 TYR C O 1
ATOM 4853 N N . ALA C 1 84 ? -20.522 73.970 9.118 1.00 17.27 141 ALA C N 1
ATOM 4854 C CA . ALA C 1 84 ? -19.433 73.915 10.101 1.00 21.09 141 ALA C CA 1
ATOM 4855 C C . ALA C 1 84 ? -18.122 73.536 9.408 1.00 18.19 141 ALA C C 1
ATOM 4856 O O . ALA C 1 84 ? -18.096 73.044 8.276 1.00 17.06 141 ALA C O 1
ATOM 4863 N N . ILE C 1 85 ? -17.020 73.699 10.144 1.00 18.17 142 ILE C N 1
ATOM 4864 C CA . ILE C 1 85 ? -15.717 73.276 9.628 1.00 18.78 142 ILE C CA 1
ATOM 4865 C C . ILE C 1 85 ? -15.627 71.748 9.518 1.00 19.45 142 ILE C C 1
ATOM 4866 O O . ILE C 1 85 ? -14.994 71.217 8.595 1.00 22.37 142 ILE C O 1
ATOM 4882 N N . ASP C 1 86 ? -16.202 71.032 10.489 1.00 19.54 143 ASP C N 1
ATOM 4883 C CA . ASP C 1 86 ? -16.245 69.566 10.537 1.00 19.79 143 ASP C CA 1
ATOM 4884 C C . ASP C 1 86 ? -17.458 69.179 11.368 1.00 16.09 143 ASP C C 1
ATOM 4885 O O . ASP C 1 86 ? -18.016 70.006 12.095 1.00 17.06 143 ASP C O 1
ATOM 4894 N N . PHE C 1 87 ? -17.869 67.912 11.284 1.00 17.07 144 PHE C N 1
ATOM 4895 C CA . PHE C 1 87 ? -19.133 67.554 11.925 1.00 17.23 144 PHE C CA 1
ATOM 4896 C C . PHE C 1 87 ? -19.147 67.799 13.433 1.00 16.97 144 PHE C C 1
ATOM 4897 O O . PHE C 1 87 ? -20.227 68.151 13.955 1.00 16.22 144 PHE C O 1
ATOM 4914 N N . PRO C 1 88 ? -18.039 67.683 14.176 1.00 18.64 145 PRO C N 1
ATOM 4915 C CA . PRO C 1 88 ? -18.094 67.953 15.621 1.00 17.74 145 PRO C CA 1
ATOM 4916 C C . PRO C 1 88 ? -18.009 69.417 16.014 1.00 27.02 145 PRO C C 1
ATOM 4917 O O . PRO C 1 88 ? -18.017 69.717 17.220 1.00 25.16 145 PRO C O 1
ATOM 4928 N N . ALA C 1 89 ? -17.916 70.338 15.062 1.00 21.43 146 ALA C N 1
ATOM 4929 C CA . ALA C 1 89 ? -17.596 71.726 15.361 1.00 20.80 146 ALA C CA 1
ATOM 4930 C C . ALA C 1 89 ? -18.871 72.561 15.490 1.00 28.62 146 ALA C C 1
ATOM 4931 O O . ALA C 1 89 ? -19.952 72.034 15.687 1.00 25.22 146 ALA C O 1
ATOM 4938 N N . THR C 1 90 ? -18.747 73.875 15.353 1.00 28.55 147 THR C N 1
ATOM 4939 C CA . THR C 1 90 ? -19.849 74.794 15.604 1.00 28.86 147 THR C CA 1
ATOM 4940 C C . THR C 1 90 ? -20.599 75.125 14.318 1.00 24.12 147 THR C C 1
ATOM 4941 O O . THR C 1 90 ? -19.985 75.419 13.295 1.00 24.93 147 THR C O 1
ATOM 4952 N N . TYR C 1 91 ? -21.936 75.115 14.382 1.00 25.82 148 TYR C N 1
ATOM 4953 C CA . TYR C 1 91 ? -22.744 75.279 13.181 1.00 22.99 148 TYR C CA 1
ATOM 4954 C C . TYR C 1 91 ? -23.336 76.682 13.119 1.00 25.87 148 TYR C C 1
ATOM 4955 O O . TYR C 1 91 ? -23.639 77.297 14.141 1.00 24.37 148 TYR C O 1
ATOM 4973 N N . THR C 1 92 ? -23.482 77.194 11.893 1.00 24.27 149 THR C N 1
ATOM 4974 C CA . THR C 1 92 ? -24.133 78.473 11.634 1.00 21.40 149 THR C CA 1
ATOM 4975 C C . THR C 1 92 ? -25.130 78.317 10.485 1.00 24.14 149 THR C C 1
ATOM 4976 O O . THR C 1 92 ? -24.983 77.445 9.624 1.00 23.20 149 THR C O 1
ATOM 4987 N N . LYS C 1 93 ? -26.154 79.168 10.468 1.00 23.34 150 LYS C N 1
ATOM 4988 C CA . LYS C 1 93 ? -27.109 79.102 9.370 1.00 22.74 150 LYS C CA 1
ATOM 4989 C C . LYS C 1 93 ? -26.467 79.484 8.040 1.00 25.92 150 LYS C C 1
ATOM 4990 O O . LYS C 1 93 ? -26.960 79.060 6.989 1.00 26.02 150 LYS C O 1
ATOM 5009 N N . ASP C 1 94 ? -25.368 80.237 8.073 1.00 23.09 151 ASP C N 1
ATOM 5010 C CA . ASP C 1 94 ? -24.718 80.685 6.841 1.00 27.14 151 ASP C CA 1
ATOM 5011 C C . ASP C 1 94 ? -23.429 79.920 6.620 1.00 23.53 151 ASP C C 1
ATOM 5012 O O . ASP C 1 94 ? -22.731 79.547 7.564 1.00 25.28 151 ASP C O 1
ATOM 5074 N N . TRP C 1 97 ? -16.265 80.762 4.920 1.00 25.74 154 TRP C N 1
ATOM 5075 C CA . TRP C 1 97 ? -15.252 80.556 3.880 1.00 27.84 154 TRP C CA 1
ATOM 5076 C C . TRP C 1 97 ? -14.537 79.219 4.044 1.00 27.90 154 TRP C C 1
ATOM 5077 O O . TRP C 1 97 ? -14.030 78.674 3.068 1.00 33.11 154 TRP C O 1
ATOM 5098 N N . ASN C 1 98 ? -14.492 78.693 5.278 1.00 24.14 155 ASN C N 1
ATOM 5099 C CA . ASN C 1 98 ? -13.824 77.428 5.574 1.00 26.44 155 ASN C CA 1
ATOM 5100 C C . ASN C 1 98 ? -14.781 76.317 6.024 1.00 22.65 155 ASN C C 1
ATOM 5101 O O . ASN C 1 98 ? -14.339 75.311 6.577 1.00 23.90 155 ASN C O 1
ATOM 5112 N N . SER C 1 99 ? -16.086 76.465 5.813 1.00 25.44 156 SER C N 1
ATOM 5113 C CA . SER C 1 99 ? -17.004 75.372 6.085 1.00 20.57 156 SER C CA 1
ATOM 5114 C C . SER C 1 99 ? -16.728 74.200 5.136 1.00 22.48 156 SER C C 1
ATOM 5115 O O . SER C 1 99 ? -16.612 74.394 3.920 1.00 22.64 156 SER C O 1
ATOM 5123 N N . CYS C 1 100 ? -16.601 72.991 5.695 1.00 17.89 157 CYS C N 1
ATOM 5124 C CA . CYS C 1 100 ? -16.434 71.779 4.890 1.00 19.23 157 CYS C CA 1
ATOM 5125 C C . CYS C 1 100 ? -17.583 70.795 5.027 1.00 16.34 157 CYS C C 1
ATOM 5126 O O . CYS C 1 100 ? -17.618 69.804 4.268 1.00 17.57 157 CYS C O 1
ATOM 5134 N N . VAL C 1 101 ? -18.513 71.024 5.951 1.00 15.53 158 VAL C N 1
ATOM 5135 C CA . VAL C 1 101 ? -19.676 70.157 6.098 1.00 16.58 158 VAL C CA 1
ATOM 5136 C C . VAL C 1 101 ? -20.937 70.979 6.309 1.00 15.71 158 VAL C C 1
ATOM 5137 O O . VAL C 1 101 ? -20.900 72.172 6.641 1.00 16.96 158 VAL C O 1
ATOM 5150 N N . ARG C 1 102 ? -22.073 70.321 6.105 1.00 13.56 159 ARG C N 1
ATOM 5151 C CA . ARG C 1 102 ? -23.351 70.909 6.454 1.00 14.37 159 ARG C CA 1
ATOM 5152 C C . ARG C 1 102 ? -24.291 69.788 6.879 1.00 14.20 159 ARG C C 1
ATOM 5153 O O . ARG C 1 102 ? -24.092 68.610 6.546 1.00 14.30 159 ARG C O 1
ATOM 5174 N N . ARG C 1 103 ? -25.283 70.158 7.669 1.00 15.03 160 ARG C N 1
ATOM 5175 C CA . ARG C 1 103 ? -26.324 69.213 8.059 1.00 14.02 160 ARG C CA 1
ATOM 5176 C C . ARG C 1 103 ? -27.643 69.945 8.242 1.00 16.39 160 ARG C C 1
ATOM 5177 O O . ARG C 1 103 ? -27.683 71.160 8.452 1.00 16.49 160 ARG C O 1
ATOM 5198 N N . ARG C 1 104 ? -28.726 69.191 8.086 1.00 13.80 161 ARG C N 1
ATOM 5199 C CA . ARG C 1 104 ? -30.062 69.709 8.371 1.00 14.76 161 ARG C CA 1
ATOM 5200 C C . ARG C 1 104 ? -30.865 68.699 9.136 1.00 18.05 161 ARG C C 1
ATOM 5201 O O . ARG C 1 104 ? -30.635 67.476 9.026 1.00 19.36 161 ARG C O 1
ATOM 5249 N N . TRP C 1 106 ? -34.205 66.828 9.874 1.00 22.63 163 TRP C N 1
ATOM 5250 C CA . TRP C 1 106 ? -35.509 66.306 9.493 1.00 20.44 163 TRP C CA 1
ATOM 5251 C C . TRP C 1 106 ? -36.325 65.936 10.749 1.00 25.72 163 TRP C C 1
ATOM 5252 O O . TRP C 1 106 ? -35.748 65.413 11.712 1.00 21.33 163 TRP C O 1
ATOM 5273 N N . ILE C 1 107 ? -37.649 66.162 10.703 1.00 24.43 164 ILE C N 1
ATOM 5274 C CA . ILE C 1 107 ? -38.558 65.879 11.816 1.00 28.42 164 ILE C CA 1
ATOM 5275 C C . ILE C 1 107 ? -39.865 65.263 11.324 1.00 32.41 164 ILE C C 1
ATOM 5276 O O . ILE C 1 107 ? -40.245 65.377 10.157 1.00 31.33 164 ILE C O 1
ATOM 5292 N N . ARG C 1 108 ? -40.588 64.670 12.265 1.00 31.16 165 ARG C N 1
ATOM 5293 C CA . ARG C 1 108 ? -41.836 63.971 11.985 1.00 34.18 165 ARG C CA 1
ATOM 5294 C C . ARG C 1 108 ? -42.532 63.743 13.312 1.00 36.79 165 ARG C C 1
ATOM 5295 O O . ARG C 1 108 ? -41.916 63.206 14.240 1.00 35.40 165 ARG C O 1
ATOM 5316 N N . TYR C 1 109 ? -43.790 64.147 13.408 1.00 39.70 166 TYR C N 1
ATOM 5317 C CA . TYR C 1 109 ? -44.561 64.011 14.627 1.00 42.42 166 TYR C CA 1
ATOM 5318 C C . TYR C 1 109 ? -45.384 62.732 14.562 1.00 47.25 166 TYR C C 1
ATOM 5319 O O . TYR C 1 109 ? -45.876 62.350 13.495 1.00 46.24 166 TYR C O 1
ATOM 5337 N N . ARG C 1 110 ? -45.513 62.072 15.708 1.00 46.27 167 ARG C N 1
ATOM 5338 C CA . ARG C 1 110 ? -46.419 60.946 15.873 1.00 49.59 167 ARG C CA 1
ATOM 5339 C C . ARG C 1 110 ? -47.382 61.283 17.001 1.00 53.13 167 ARG C C 1
ATOM 5340 O O . ARG C 1 110 ? -47.044 62.046 17.914 1.00 52.35 167 ARG C O 1
ATOM 5361 N N . ARG C 1 111 ? -48.597 60.741 16.894 1.00 62.00 168 ARG C N 1
ATOM 5362 C CA . ARG C 1 111 ? -49.702 61.031 17.799 1.00 66.68 168 ARG C CA 1
ATOM 5363 C C . ARG C 1 111 ? -50.224 59.726 18.396 1.00 67.52 168 ARG C C 1
ATOM 5364 O O . ARG C 1 111 ? -50.494 58.761 17.670 1.00 65.64 168 ARG C O 1
ATOM 5385 N N . TYR C 1 112 ? -50.344 59.705 19.718 1.00 65.92 169 TYR C N 1
ATOM 5386 C CA . TYR C 1 112 ? -50.777 58.525 20.469 1.00 69.99 169 TYR C CA 1
ATOM 5387 C C . TYR C 1 112 ? -52.201 58.119 20.109 1.00 74.21 169 TYR C C 1
ATOM 5388 O O . TYR C 1 112 ? -53.133 58.813 20.471 1.00 77.64 169 TYR C O 1
#

Secondary structure (DSSP, 8-state):
--EEEEE-EEEEEEETTTEEE---TTSPPSEE-TTS-SB--GGG---SSTTEEESSS-B---EETTEE-STT--EEESSTTS--B------EEE--EEEEEE-/-EEEE-EEEEEEETTTEEE---TTSPPSEE-TTS-SB--GGGPPPSSTTEEESS--B---EETTEE-STT--EEESSTTS--B------EEE--EEEEEE-/--EEEEE-EEEEEEETTTEEE---TTSPPSEE-TTSSSB--TTT---SSTT-EESS--B---EETTEE-STT--EEESSTTS--B------EEE--EEEEE-

Organism: Homo sapiens (NCBI:txid9606)

InterPro domains:
  IPR006614 Peroxin/Ferlin domain [SM00693] (64-125)
  IPR006614 Peroxin/Ferlin domain [SM00693] (816-877)
  IPR006614 Peroxin/Ferlin domain [SM00694] (137-170)
  IPR006614 Peroxin/Ferlin domain [SM00694] (888-921)
  IPR006624 Beta-propeller repeat TECPR [PF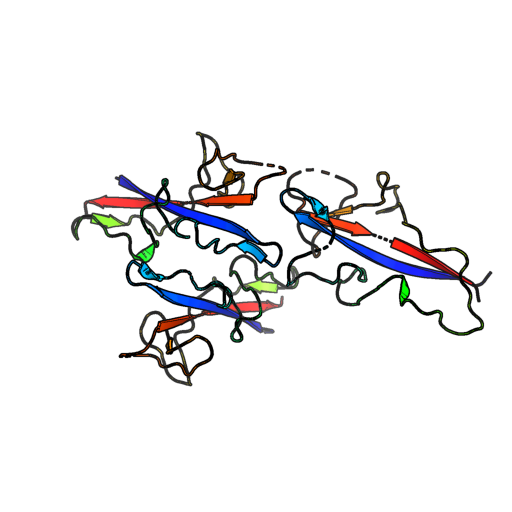06462] (210-237)
  IPR006624 Beta-propeller repeat TECPR [PF06462] (256-284)
  IPR006624 Beta-propeller repeat TECPR [PF06462] (302-330)
  IPR006624 Beta-propeller repeat TECPR [PF06462] (345-375)
  IPR006624 Beta-propeller repeat TECPR [PF19193] (950-1093)
  IPR006624 Beta-propeller repeat TECPR [SM00706] (23-59)
  IPR006624 Beta-propeller repeat TECPR [SM00706] (192-225)
  IPR006624 Beta-propeller repeat TECPR [SM00706] (234-270)
  IPR006624 Beta-propeller repeat TECPR [SM00706] (279-317)
  IPR006624 Beta-propeller repeat TECPR [SM00706] (326-361)
  IPR006624 Beta-propeller repeat TECPR [SM00706] (706-745)
  IPR006624 Beta-propeller repeat TECPR [SM00706] (761-795)
  IPR006624 Beta-propeller repeat TECPR [SM00706] (935-969)
  IPR006624 Beta-propeller repeat TECPR [SM00706] (978-1014)
  IPR006624 Beta-propeller repeat TECPR [SM00706] (1023-1060)
  IPR006624 Beta-propeller repeat TECPR [SM00706] (1069-1104)